Protein AF-A0A968T1P8-F1 (afdb_monomer_lite)

Sequence (300 aa):
MCGRCDQTCPVGIDITGIRQIKRNELKSGLREDFSYIKNQDVHKADVIYFAGCMSHLTPSIKKSVVQAFRKSGVRFWFMDEKESICCGRPMLLAGKKEEARILMAKNKVLIEQSQAKALVTNCPICYKMFRETYKLEIPVYHHSQYFAGLLDNNLLEIEKKNVRAVYHDPCELGRGSNVYKEPRKVLGKALNLVPVSQEKENALCCGGSLGNLGITTEQRNKITRDACEILLKDKPDMLVTSCPLCKKTFQKFSNVPVYDIAEIVNNSLGMIQPGLSVLGNHIKTQKQKQINEKPSVILD

pLDDT: mean 86.74, std 18.08, range [31.47, 98.75]

Secondary structure (DSSP, 8-state):
--SHHHHT-TT---HHHHHHHHHHT----PPP--TT----PPPP-SEEEE--HHHHTSHHHHHHHHHHHHHTT--EEETTSSS----SHHHHHHT-HHHHHHHHHHHHHHHHHTT-SEEEES-HHHHHHHHHTS--SS-EEEHHHHHHHHHHTTSS-BPPP--EEEEE--TTTTTTT---HHHHHHHHHHSEEPP-SS-GGGPPP-S--TT-SSS-HHHHHHHHHHHHHHHTTT--SEEEES-HHHHHHHTTT-SS-EEEHHHHHHHTB-PPP------S----SSTTTSSS--------

Radius of gyration: 19.87 Å; chains: 1; bounding box: 50×50×55 Å

Structure (mmCIF, N/CA/C/O backbone):
data_AF-A0A968T1P8-F1
#
_entry.id   AF-A0A968T1P8-F1
#
loop_
_atom_site.group_PDB
_atom_site.id
_atom_site.type_symbol
_atom_site.label_atom_id
_atom_site.label_alt_id
_atom_site.label_comp_id
_atom_site.label_asym_id
_atom_site.label_entity_id
_atom_site.label_seq_id
_atom_site.pdbx_PDB_ins_code
_atom_site.Cartn_x
_atom_site.Cartn_y
_atom_site.Cartn_z
_atom_site.occupancy
_atom_site.B_iso_or_equiv
_atom_site.auth_seq_id
_atom_site.auth_comp_id
_atom_site.auth_asym_id
_atom_site.auth_atom_id
_atom_site.pdbx_PDB_model_num
ATOM 1 N N . MET A 1 1 ? 7.678 -4.723 -12.302 1.00 74.62 1 MET A N 1
ATOM 2 C CA . MET A 1 1 ? 6.476 -4.631 -13.159 1.00 74.62 1 MET A CA 1
ATOM 3 C C . MET A 1 1 ? 5.384 -5.482 -12.531 1.00 74.62 1 MET A C 1
ATOM 5 O O . MET A 1 1 ? 5.717 -6.321 -11.708 1.00 74.62 1 MET A O 1
ATOM 9 N N . CYS A 1 2 ? 4.112 -5.248 -12.869 1.00 73.75 2 CYS A N 1
ATOM 10 C CA . CYS A 1 2 ? 2.971 -5.874 -12.182 1.00 73.75 2 CYS A CA 1
ATOM 11 C C . CYS A 1 2 ? 2.617 -7.304 -12.643 1.00 73.75 2 CYS A C 1
ATOM 13 O O . CYS A 1 2 ? 1.565 -7.805 -12.255 1.00 73.75 2 CYS A O 1
ATOM 15 N N . GLY A 1 3 ? 3.420 -7.916 -13.520 1.00 78.69 3 GLY A N 1
ATOM 16 C CA . GLY A 1 3 ? 3.249 -9.302 -13.982 1.00 78.69 3 GLY A CA 1
ATOM 17 C C . GLY A 1 3 ? 2.080 -9.562 -14.941 1.00 78.69 3 GLY A C 1
ATOM 18 O O . GLY A 1 3 ? 1.963 -10.657 -15.472 1.00 78.69 3 GLY A O 1
ATOM 19 N N . ARG A 1 4 ? 1.214 -8.571 -15.215 1.00 84.44 4 ARG A N 1
ATOM 20 C CA . ARG A 1 4 ? 0.005 -8.795 -16.034 1.00 84.44 4 ARG A CA 1
ATOM 21 C C . ARG A 1 4 ? 0.312 -9.239 -17.469 1.00 84.44 4 ARG A C 1
ATOM 23 O O . ARG A 1 4 ? -0.451 -10.022 -18.018 1.00 84.44 4 ARG A O 1
ATOM 30 N N . CYS A 1 5 ? 1.406 -8.765 -18.071 1.00 82.12 5 CYS A N 1
ATOM 31 C CA . CYS A 1 5 ? 1.813 -9.210 -19.410 1.00 82.12 5 CYS A CA 1
ATOM 32 C C . CYS A 1 5 ? 2.228 -10.685 -19.425 1.00 82.12 5 CYS A C 1
ATOM 34 O O . CYS A 1 5 ? 1.912 -11.376 -20.380 1.00 82.12 5 CYS A O 1
ATOM 36 N N . ASP A 1 6 ? 2.886 -11.159 -18.368 1.00 84.25 6 ASP A N 1
ATOM 37 C CA . ASP A 1 6 ? 3.358 -12.544 -18.288 1.00 84.25 6 ASP A CA 1
ATOM 38 C C . ASP A 1 6 ? 2.164 -13.480 -18.063 1.00 84.25 6 ASP A C 1
ATOM 40 O O . ASP A 1 6 ? 2.009 -14.473 -18.760 1.00 84.25 6 ASP A O 1
ATOM 44 N N . GLN A 1 7 ? 1.236 -13.089 -17.179 1.00 80.12 7 GLN A N 1
ATOM 45 C CA . GLN A 1 7 ? -0.001 -13.839 -16.919 1.00 80.12 7 GLN A CA 1
ATOM 46 C C . GLN A 1 7 ? -0.938 -13.943 -18.127 1.00 80.12 7 GLN A C 1
ATOM 48 O O . GLN A 1 7 ? -1.725 -14.877 -18.209 1.00 80.12 7 GLN A O 1
ATOM 53 N N . THR A 1 8 ? -0.904 -12.965 -19.034 1.00 83.69 8 THR A N 1
ATOM 54 C CA . THR A 1 8 ? -1.771 -12.941 -20.226 1.00 83.69 8 THR A CA 1
ATOM 55 C C . THR A 1 8 ? -1.071 -13.470 -21.474 1.00 83.69 8 THR A C 1
ATOM 57 O O . THR A 1 8 ? -1.685 -13.514 -22.537 1.00 83.69 8 THR A O 1
ATOM 60 N N . CYS A 1 9 ? 0.204 -13.857 -21.374 1.00 84.19 9 CYS A N 1
ATOM 61 C CA . CYS A 1 9 ? 0.961 -14.338 -22.516 1.00 84.19 9 CYS A CA 1
ATOM 62 C C . CYS A 1 9 ? 0.500 -15.758 -22.892 1.00 84.19 9 CYS A C 1
ATOM 64 O O . CYS A 1 9 ? 0.727 -16.683 -22.112 1.00 84.19 9 CYS A O 1
ATOM 66 N N . PRO A 1 10 ? -0.079 -15.973 -24.088 1.00 87.38 10 PRO A N 1
ATOM 67 C CA . PRO A 1 10 ? -0.606 -17.284 -24.483 1.00 87.38 10 PRO A CA 1
ATOM 68 C C . PRO A 1 10 ? 0.486 -18.349 -24.658 1.00 87.38 10 PRO A C 1
ATOM 70 O O . PRO A 1 10 ? 0.190 -19.536 -24.688 1.00 87.38 10 PRO A O 1
ATOM 73 N N . VAL A 1 11 ? 1.745 -17.923 -24.778 1.00 92.38 11 VAL A N 1
ATOM 74 C CA . VAL A 1 11 ? 2.915 -18.780 -25.010 1.00 92.38 11 VAL A CA 1
ATOM 75 C C . VAL A 1 11 ? 3.892 -18.784 -23.825 1.00 92.38 11 VAL A C 1
ATOM 77 O O . VAL A 1 11 ? 5.010 -19.266 -23.955 1.00 92.38 11 VAL A O 1
ATOM 80 N N . GLY A 1 12 ? 3.500 -18.227 -22.671 1.00 87.75 12 GLY A N 1
ATOM 81 C CA . GLY A 1 12 ? 4.281 -18.319 -21.429 1.00 87.75 12 GLY A CA 1
ATOM 82 C C . GLY A 1 12 ? 5.614 -17.557 -21.414 1.00 87.75 12 GLY A C 1
ATOM 83 O O . GLY A 1 12 ? 6.502 -17.896 -20.636 1.00 87.75 12 GLY A O 1
ATOM 84 N N . ILE A 1 13 ? 5.784 -16.534 -22.257 1.00 89.44 13 ILE A N 1
ATOM 85 C CA . ILE A 1 13 ? 7.021 -15.739 -22.301 1.00 89.44 13 ILE A CA 1
ATOM 86 C C . ILE A 1 13 ? 7.121 -14.831 -21.067 1.00 89.44 13 ILE A C 1
ATOM 88 O O . ILE A 1 13 ? 6.203 -14.062 -20.772 1.00 89.44 13 ILE A O 1
ATOM 92 N N . ASP A 1 14 ? 8.289 -14.834 -20.414 1.00 87.88 14 ASP A N 1
ATOM 93 C CA . ASP A 1 14 ? 8.648 -13.871 -19.363 1.00 87.88 14 ASP A CA 1
ATOM 94 C C . ASP A 1 14 ? 8.993 -12.493 -19.958 1.00 87.88 14 ASP A C 1
ATOM 96 O O . ASP A 1 14 ? 10.147 -12.056 -20.055 1.00 87.88 14 ASP A O 1
ATOM 100 N N . ILE A 1 15 ? 7.953 -11.782 -20.391 1.00 87.44 15 ILE A N 1
ATOM 101 C CA . ILE A 1 15 ? 8.058 -10.446 -20.982 1.00 87.44 15 ILE A CA 1
ATOM 102 C C . ILE A 1 15 ? 8.626 -9.458 -19.954 1.00 87.44 15 ILE A C 1
ATOM 104 O O . ILE A 1 15 ? 9.396 -8.554 -20.302 1.00 87.44 15 ILE A O 1
ATOM 108 N N . THR A 1 16 ? 8.252 -9.602 -18.683 1.00 84.69 16 THR A N 1
ATOM 109 C CA . THR A 1 16 ? 8.771 -8.793 -17.580 1.00 84.69 16 THR A CA 1
ATOM 110 C C . THR A 1 16 ? 10.283 -8.950 -17.431 1.00 84.69 16 THR A C 1
ATOM 112 O O . THR A 1 16 ? 10.968 -7.927 -17.325 1.00 84.69 16 THR A O 1
ATOM 115 N N . GLY A 1 17 ? 10.810 -10.174 -17.430 1.00 86.19 17 GLY A N 1
ATOM 116 C CA . GLY A 1 17 ? 12.242 -10.460 -17.350 1.00 86.19 17 GLY A CA 1
ATOM 117 C C . GLY A 1 17 ? 13.009 -9.871 -18.527 1.00 86.19 17 GLY A C 1
ATOM 118 O O . GLY A 1 17 ? 13.942 -9.091 -18.321 1.00 86.19 17 GLY A O 1
ATOM 119 N N . ILE A 1 18 ? 12.543 -10.117 -19.756 1.00 87.38 18 ILE A N 1
ATOM 120 C CA . ILE A 1 18 ? 13.154 -9.575 -20.984 1.00 87.38 18 ILE A CA 1
ATOM 121 C C . ILE A 1 18 ? 13.228 -8.043 -20.933 1.00 87.38 18 ILE A C 1
ATOM 123 O O . ILE A 1 18 ? 14.278 -7.443 -21.174 1.00 87.38 18 ILE A O 1
ATOM 127 N N . ARG A 1 19 ? 12.132 -7.378 -20.545 1.00 86.12 19 ARG A N 1
ATOM 128 C CA . ARG A 1 19 ? 12.100 -5.914 -20.402 1.00 86.12 19 ARG A CA 1
ATOM 129 C C . ARG A 1 19 ? 13.064 -5.410 -19.328 1.00 86.12 19 ARG A C 1
ATOM 131 O O . ARG A 1 19 ? 13.630 -4.334 -19.497 1.00 86.12 19 ARG A O 1
ATOM 138 N N . GLN A 1 20 ? 13.248 -6.136 -18.224 1.00 82.94 20 GLN A N 1
ATOM 139 C CA . GLN A 1 20 ? 14.228 -5.760 -17.197 1.00 82.94 20 GLN A CA 1
ATOM 140 C C . GLN A 1 20 ? 15.664 -5.933 -17.687 1.00 82.94 20 GLN A C 1
ATOM 142 O O . GLN A 1 20 ? 16.498 -5.079 -17.400 1.00 82.94 20 GLN A O 1
ATOM 147 N N . ILE A 1 21 ? 15.956 -7.001 -18.434 1.00 86.25 21 ILE A N 1
ATOM 148 C CA . ILE A 1 21 ? 17.273 -7.221 -19.045 1.00 86.25 21 ILE A CA 1
ATOM 149 C C . ILE A 1 21 ? 17.600 -6.058 -19.975 1.00 86.25 21 ILE A C 1
ATOM 151 O O . ILE A 1 21 ? 18.623 -5.405 -19.779 1.00 86.25 21 ILE A O 1
ATOM 155 N N . LYS A 1 22 ? 16.672 -5.706 -20.874 1.00 86.75 22 LYS A N 1
ATOM 156 C CA . LYS A 1 22 ? 16.871 -4.600 -21.814 1.00 86.75 22 LYS A CA 1
ATOM 157 C C . LYS A 1 22 ? 17.113 -3.258 -21.122 1.00 86.75 22 LYS A C 1
ATOM 159 O O . LYS A 1 22 ? 17.888 -2.443 -21.605 1.00 86.75 22 LYS A O 1
ATOM 164 N N . ARG A 1 23 ? 16.473 -3.018 -19.973 1.00 86.44 23 ARG A N 1
ATOM 165 C CA . ARG A 1 23 ? 16.685 -1.790 -19.191 1.00 86.44 23 ARG A CA 1
ATOM 166 C C . ARG A 1 23 ? 18.061 -1.722 -18.532 1.00 86.44 23 ARG A C 1
ATOM 168 O O . ARG A 1 23 ? 18.549 -0.619 -18.349 1.00 86.44 23 ARG A O 1
ATOM 175 N N . ASN A 1 24 ? 18.701 -2.850 -18.218 1.00 78.19 24 ASN A N 1
ATOM 176 C CA . ASN A 1 24 ? 20.061 -2.835 -17.657 1.00 78.19 24 ASN A CA 1
ATOM 177 C C . ASN A 1 24 ? 21.102 -2.352 -18.679 1.00 78.19 24 ASN A C 1
ATOM 179 O O . ASN A 1 24 ? 22.172 -1.893 -18.294 1.00 78.19 24 ASN A O 1
ATOM 183 N N . GLU A 1 25 ? 20.798 -2.449 -19.975 1.00 78.88 25 GLU A N 1
ATOM 184 C CA . GLU A 1 25 ? 21.660 -1.931 -21.043 1.00 78.88 25 GLU A CA 1
ATOM 185 C C . GLU A 1 25 ? 21.580 -0.400 -21.160 1.00 78.88 25 GLU A C 1
ATOM 187 O O . GLU A 1 25 ? 22.465 0.228 -21.742 1.00 78.88 25 GLU A O 1
ATOM 192 N N . LEU A 1 26 ? 20.539 0.223 -20.592 1.00 72.94 26 LEU A N 1
ATOM 193 C CA . LEU A 1 26 ? 20.369 1.671 -20.590 1.00 72.94 26 LEU A CA 1
ATOM 194 C C . LEU A 1 26 ? 21.280 2.292 -19.523 1.00 72.94 26 LEU A C 1
ATOM 196 O O . LEU A 1 26 ? 20.884 2.486 -18.375 1.00 72.94 26 LEU A O 1
ATOM 200 N N . LYS A 1 27 ? 22.511 2.640 -19.904 1.00 62.56 27 LYS A N 1
ATOM 201 C CA . LYS A 1 27 ? 23.392 3.454 -19.058 1.00 62.56 27 LYS A CA 1
ATOM 202 C C . LYS A 1 27 ? 22.888 4.896 -19.044 1.00 62.56 27 LYS A C 1
ATOM 204 O O . LYS A 1 27 ? 23.052 5.623 -20.020 1.00 62.56 27 LYS A O 1
ATOM 209 N N . SER A 1 28 ? 22.306 5.345 -17.934 1.00 62.56 28 SER A N 1
ATOM 210 C CA . SER A 1 28 ? 22.165 6.783 -17.705 1.00 62.56 28 SER A CA 1
ATOM 211 C C . SER A 1 28 ? 23.547 7.315 -17.334 1.00 62.56 28 SER A C 1
ATOM 213 O O . SER A 1 28 ? 24.033 6.988 -16.258 1.00 62.56 28 SER A O 1
ATOM 215 N N . GLY A 1 29 ? 24.191 8.123 -18.175 1.00 60.97 29 GLY A N 1
ATOM 216 C CA . GLY A 1 29 ? 25.469 8.786 -17.852 1.00 60.97 29 GLY A CA 1
ATOM 217 C C . GLY A 1 29 ? 25.378 9.829 -16.722 1.00 60.97 29 GLY A C 1
ATOM 218 O O . GLY A 1 29 ? 26.168 10.764 -16.683 1.00 60.97 29 GLY A O 1
ATOM 219 N N . LEU A 1 30 ? 24.383 9.716 -15.841 1.00 65.69 30 LEU A N 1
ATOM 220 C CA . LEU A 1 30 ? 24.159 10.591 -14.702 1.00 65.69 30 LEU A CA 1
ATOM 221 C C . LEU A 1 30 ? 25.016 10.114 -13.532 1.00 65.69 30 LEU A C 1
ATOM 223 O O . LEU A 1 30 ? 25.004 8.935 -13.191 1.00 65.69 30 LEU A O 1
ATOM 227 N N . ARG A 1 31 ? 25.729 11.044 -12.895 1.00 63.31 31 ARG A N 1
ATOM 228 C CA . ARG A 1 31 ? 26.465 10.774 -11.660 1.00 63.31 31 ARG A CA 1
ATOM 229 C C . ARG A 1 31 ? 25.466 10.574 -10.523 1.00 63.31 31 ARG A C 1
ATOM 231 O O . ARG A 1 31 ? 24.672 11.467 -10.237 1.00 63.31 31 ARG A O 1
ATOM 238 N N . GLU A 1 32 ? 25.502 9.411 -9.888 1.00 72.19 32 GLU A N 1
ATOM 239 C CA . GLU A 1 32 ? 24.665 9.134 -8.724 1.00 72.19 32 GLU A CA 1
ATOM 240 C C . GLU A 1 32 ? 25.295 9.694 -7.454 1.00 72.19 32 GLU A C 1
ATOM 242 O O . GLU A 1 32 ? 26.472 9.466 -7.172 1.00 72.19 32 GLU A O 1
ATOM 247 N N . ASP A 1 33 ? 24.487 10.411 -6.678 1.00 76.44 33 ASP A N 1
ATOM 248 C CA . ASP A 1 33 ? 24.872 10.938 -5.379 1.00 76.44 33 ASP A CA 1
ATOM 249 C C . ASP A 1 33 ? 23.947 10.380 -4.290 1.00 76.44 33 ASP A C 1
ATOM 251 O O . ASP A 1 33 ? 22.729 10.560 -4.328 1.00 76.44 33 ASP A O 1
ATOM 255 N N . PHE A 1 34 ? 24.539 9.688 -3.316 1.00 80.69 34 PHE A N 1
ATOM 256 C CA . PHE A 1 34 ? 23.865 9.154 -2.129 1.00 80.69 34 PHE A CA 1
ATOM 257 C C . PHE A 1 34 ? 24.315 9.858 -0.842 1.00 80.69 34 PHE A C 1
ATOM 259 O O . PHE A 1 34 ? 24.052 9.348 0.252 1.00 80.69 34 PHE A O 1
ATOM 266 N N . SER A 1 35 ? 24.991 11.007 -0.960 1.00 79.19 35 SER A N 1
ATOM 267 C CA . SER A 1 35 ? 25.463 11.832 0.159 1.00 79.19 35 SER A CA 1
ATOM 268 C C . SER A 1 35 ? 24.321 12.336 1.043 1.00 79.19 35 SER A C 1
ATOM 270 O O . SER A 1 35 ? 24.497 12.496 2.249 1.00 79.19 35 SER A O 1
ATOM 272 N N . TYR A 1 36 ? 23.123 12.502 0.470 1.00 78.25 36 TYR A N 1
ATOM 273 C CA . TYR A 1 36 ? 21.914 12.880 1.205 1.00 78.25 36 TYR A CA 1
ATOM 274 C C . TYR A 1 36 ? 21.470 11.820 2.220 1.00 78.25 36 TYR A C 1
ATOM 276 O O . TYR A 1 36 ? 20.722 12.133 3.143 1.00 78.25 36 TYR A O 1
ATOM 284 N N . ILE A 1 37 ? 21.909 10.566 2.066 1.00 77.50 37 ILE A N 1
ATOM 285 C CA . ILE A 1 37 ? 21.566 9.495 2.997 1.00 77.50 37 ILE A CA 1
ATOM 286 C C . ILE A 1 37 ? 22.500 9.579 4.197 1.00 77.50 37 ILE A C 1
ATOM 288 O O . ILE A 1 37 ? 23.581 8.978 4.206 1.00 77.50 37 ILE A O 1
ATOM 292 N N . LYS A 1 38 ? 22.054 10.326 5.202 1.00 77.56 38 LYS A N 1
ATOM 293 C CA . LYS A 1 38 ? 22.728 10.465 6.490 1.00 77.56 38 LYS A CA 1
ATOM 294 C C . LYS A 1 38 ? 22.519 9.222 7.353 1.00 77.56 38 LYS A C 1
ATOM 296 O O . LYS A 1 38 ? 21.552 8.479 7.179 1.00 77.56 38 LYS A O 1
ATOM 301 N N . ASN A 1 39 ? 23.426 9.019 8.305 1.00 73.69 39 ASN A N 1
ATOM 302 C CA . ASN A 1 39 ? 23.166 8.101 9.408 1.00 73.69 39 ASN A CA 1
ATOM 303 C C . ASN A 1 39 ? 22.000 8.659 10.227 1.00 73.69 39 ASN A C 1
ATOM 305 O O . ASN A 1 39 ? 21.968 9.856 10.514 1.00 73.69 39 ASN A O 1
ATOM 309 N N . GLN A 1 40 ? 21.051 7.796 10.568 1.00 82.44 40 GLN A N 1
ATOM 310 C CA . GLN A 1 40 ? 19.889 8.157 11.369 1.00 82.44 40 GLN A CA 1
ATOM 311 C C . GLN A 1 40 ? 19.898 7.391 12.687 1.00 82.44 40 GLN A C 1
ATOM 313 O O . GLN A 1 40 ? 20.361 6.249 12.737 1.00 82.44 40 GLN A O 1
ATOM 318 N N . ASP A 1 41 ? 19.351 8.013 13.728 1.00 85.12 41 ASP A N 1
ATOM 319 C CA . ASP A 1 41 ? 19.179 7.364 15.022 1.00 85.12 41 ASP A CA 1
ATOM 320 C C . ASP A 1 41 ? 18.207 6.192 14.897 1.00 85.12 41 ASP A C 1
ATOM 322 O O . ASP A 1 41 ? 17.101 6.310 14.357 1.00 85.12 41 ASP A O 1
ATOM 326 N N . VAL A 1 42 ? 18.635 5.040 15.405 1.00 88.62 42 VAL A N 1
ATOM 327 C CA . VAL A 1 42 ? 17.832 3.823 15.419 1.00 88.62 42 VAL A CA 1
ATOM 328 C C . VAL A 1 42 ? 17.181 3.674 16.783 1.00 88.62 42 VAL A C 1
ATOM 330 O O . VAL A 1 42 ? 17.856 3.622 17.811 1.00 88.62 42 VAL A O 1
ATOM 333 N N . HIS A 1 43 ? 15.857 3.559 16.793 1.00 90.12 43 HIS A N 1
ATOM 334 C CA . HIS A 1 43 ? 15.095 3.336 18.014 1.00 90.12 43 HIS A CA 1
ATOM 335 C C . HIS A 1 43 ? 14.673 1.868 18.116 1.00 90.12 43 HIS A C 1
ATOM 337 O O . HIS A 1 43 ? 14.111 1.303 17.176 1.00 90.12 43 HIS A O 1
ATOM 343 N N . LYS A 1 44 ? 14.914 1.250 19.278 1.00 90.25 44 LYS A N 1
ATOM 344 C CA . LYS A 1 44 ? 14.461 -0.120 19.550 1.00 90.25 44 LYS A CA 1
ATOM 345 C C . LYS A 1 44 ? 12.941 -0.155 19.707 1.00 90.25 44 LYS A C 1
ATOM 347 O O . LYS A 1 44 ? 12.384 0.587 20.515 1.00 90.25 44 LYS A O 1
ATOM 352 N N . ALA A 1 45 ? 12.280 -1.044 18.976 1.00 90.69 45 ALA A N 1
ATOM 353 C CA . ALA A 1 45 ? 10.835 -1.260 19.038 1.00 90.69 45 ALA A CA 1
ATOM 354 C C . ALA A 1 45 ? 10.494 -2.712 18.678 1.00 90.69 45 ALA A C 1
ATOM 356 O O . ALA A 1 45 ? 11.321 -3.412 18.106 1.00 90.69 45 ALA A O 1
ATOM 357 N N . ASP A 1 46 ? 9.276 -3.178 18.975 1.00 94.88 46 ASP A N 1
ATOM 358 C CA . ASP A 1 46 ? 8.851 -4.513 18.523 1.00 94.88 46 ASP A CA 1
ATOM 359 C C . ASP A 1 46 ? 8.533 -4.524 17.022 1.00 94.88 46 ASP A C 1
ATOM 361 O O . ASP A 1 46 ? 8.688 -5.553 16.363 1.00 94.88 46 ASP A O 1
ATOM 365 N N . VAL A 1 47 ? 8.089 -3.385 16.484 1.00 98.25 47 VAL A N 1
ATOM 366 C CA . VAL A 1 47 ? 7.625 -3.248 15.102 1.00 98.25 47 VAL A CA 1
ATOM 367 C C . VAL A 1 47 ? 8.285 -2.050 14.434 1.00 98.25 47 VAL A C 1
ATOM 369 O O . VAL A 1 47 ? 8.297 -0.949 14.978 1.00 98.25 47 VAL A O 1
ATOM 372 N N . ILE A 1 48 ? 8.776 -2.235 13.216 1.00 98.44 48 ILE A N 1
ATOM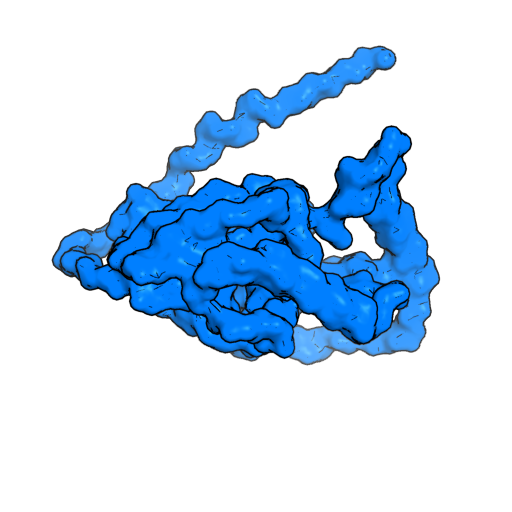 373 C CA . ILE A 1 48 ? 9.131 -1.123 12.335 1.00 98.44 48 ILE A CA 1
ATOM 374 C C . ILE A 1 48 ? 7.888 -0.704 11.566 1.00 98.44 48 ILE A C 1
ATOM 376 O O . ILE A 1 48 ? 7.221 -1.540 10.958 1.00 98.44 48 ILE A O 1
ATOM 380 N N . TYR A 1 49 ? 7.617 0.593 11.528 1.00 98.50 49 TYR A N 1
ATOM 381 C CA . TYR A 1 49 ? 6.740 1.185 10.535 1.00 98.50 49 TYR A CA 1
ATOM 382 C C . TYR A 1 49 ? 7.576 1.893 9.468 1.00 98.50 49 TYR A C 1
ATOM 384 O O . TYR A 1 49 ? 8.345 2.796 9.789 1.00 98.50 49 TYR A O 1
ATOM 392 N N . PHE A 1 50 ? 7.408 1.480 8.211 1.00 98.31 50 PHE A N 1
ATOM 393 C CA . PHE A 1 50 ? 8.022 2.105 7.042 1.00 98.31 50 PHE A CA 1
ATOM 394 C C . PHE A 1 50 ? 6.934 2.630 6.097 1.00 98.31 50 PHE A C 1
ATOM 396 O O . PHE A 1 50 ? 6.226 1.848 5.447 1.00 98.31 50 PHE A O 1
ATOM 403 N N . ALA A 1 51 ? 6.786 3.949 5.998 1.00 97.56 51 ALA A N 1
ATOM 404 C CA . ALA A 1 51 ? 5.730 4.572 5.203 1.00 97.56 51 ALA A CA 1
ATOM 405 C C . ALA A 1 51 ? 6.043 4.545 3.695 1.00 97.56 51 ALA A C 1
ATOM 407 O O . ALA A 1 51 ? 5.163 4.304 2.860 1.00 97.56 51 ALA A O 1
ATOM 408 N N . GLY A 1 52 ? 7.301 4.769 3.330 1.00 95.19 52 GLY A N 1
ATOM 409 C CA . GLY A 1 52 ? 7.796 4.875 1.967 1.00 95.19 52 GLY A CA 1
ATOM 410 C C . GLY A 1 52 ? 7.437 6.193 1.275 1.00 95.19 52 GLY A C 1
ATOM 411 O O . GLY A 1 52 ? 6.482 6.891 1.623 1.00 95.19 52 GLY A O 1
ATOM 412 N N . CYS A 1 53 ? 8.177 6.513 0.210 1.00 93.31 53 CYS A N 1
ATOM 413 C CA . CYS A 1 53 ? 8.121 7.812 -0.473 1.00 93.31 53 CYS A CA 1
ATOM 414 C C . CYS A 1 53 ? 6.705 8.269 -0.868 1.00 93.31 53 CYS A C 1
ATOM 416 O O . CYS A 1 53 ? 6.347 9.431 -0.685 1.00 93.31 53 CYS A O 1
ATOM 418 N N . MET A 1 54 ? 5.865 7.360 -1.370 1.00 93.06 54 MET A N 1
ATOM 419 C CA . MET A 1 54 ? 4.509 7.710 -1.799 1.00 93.06 54 MET A CA 1
ATOM 420 C C . MET A 1 54 ? 3.619 8.140 -0.632 1.00 93.06 54 MET A C 1
ATOM 422 O O . MET A 1 54 ? 2.818 9.054 -0.796 1.00 93.06 54 MET A O 1
ATOM 426 N N . SER A 1 55 ? 3.798 7.543 0.545 1.00 93.50 55 SER A N 1
ATOM 427 C CA . SER A 1 55 ? 3.039 7.877 1.754 1.00 93.50 55 SER A CA 1
ATOM 428 C C . SER A 1 55 ? 3.479 9.200 2.372 1.00 93.50 55 SER A C 1
ATOM 430 O O . SER A 1 55 ? 2.668 9.895 2.982 1.00 93.50 55 SER A O 1
ATOM 432 N N . HIS A 1 56 ? 4.738 9.602 2.171 1.00 93.50 56 HIS A N 1
ATOM 433 C CA . HIS A 1 56 ? 5.185 10.959 2.499 1.00 93.50 56 HIS A CA 1
ATOM 434 C C . HIS A 1 56 ? 4.487 12.017 1.636 1.00 93.50 56 HIS A C 1
ATOM 436 O O . HIS A 1 56 ? 4.180 13.091 2.145 1.00 93.50 56 HIS A O 1
ATOM 442 N N . LEU A 1 57 ? 4.142 11.684 0.386 1.00 90.75 57 LEU A N 1
ATOM 443 C CA . LEU A 1 57 ? 3.337 12.533 -0.504 1.00 90.75 57 LEU A CA 1
ATOM 444 C C . LEU A 1 57 ? 1.821 12.436 -0.251 1.00 90.75 57 LEU A C 1
ATOM 446 O O . LEU A 1 57 ? 1.057 13.192 -0.848 1.00 90.75 57 LEU A O 1
ATOM 450 N N . THR A 1 58 ? 1.376 11.515 0.605 1.00 90.75 58 THR A N 1
ATOM 451 C CA . THR A 1 58 ? -0.027 11.338 1.010 1.00 90.75 58 THR A CA 1
ATOM 452 C C . THR A 1 58 ? -0.109 11.227 2.539 1.00 90.75 58 THR A C 1
ATOM 454 O O . THR A 1 58 ? -0.377 10.145 3.076 1.00 90.75 58 THR A O 1
ATOM 457 N N . PRO A 1 59 ? 0.148 12.328 3.273 1.00 92.50 59 PRO A N 1
ATOM 458 C CA . PRO A 1 59 ? 0.425 12.291 4.709 1.00 92.50 59 PRO A CA 1
ATOM 459 C C . PRO A 1 59 ? -0.734 11.768 5.563 1.00 92.50 59 PRO A C 1
ATOM 461 O O . PRO A 1 59 ? -0.500 11.273 6.664 1.00 92.50 59 PRO A O 1
ATOM 464 N N . SER A 1 60 ? -1.972 11.844 5.070 1.00 95.94 60 SER A N 1
ATOM 465 C CA . SER A 1 60 ? -3.143 11.311 5.767 1.00 95.94 60 SER A CA 1
ATOM 466 C C . SER A 1 60 ? -3.051 9.800 6.002 1.00 95.94 60 SER A C 1
ATOM 468 O O . SER A 1 60 ? -3.463 9.327 7.059 1.00 95.94 60 SER A O 1
ATOM 470 N N . ILE A 1 61 ? -2.423 9.050 5.090 1.00 97.06 61 ILE A N 1
ATOM 471 C CA . ILE A 1 61 ? -2.263 7.597 5.223 1.00 97.06 61 ILE A CA 1
ATOM 472 C C . ILE A 1 61 ? -1.321 7.273 6.383 1.00 97.06 61 ILE A C 1
ATOM 474 O O . ILE A 1 61 ? -1.694 6.538 7.294 1.00 97.06 61 ILE A O 1
ATOM 478 N N . LYS A 1 62 ? -0.123 7.876 6.411 1.00 95.81 62 LYS A N 1
ATOM 479 C CA . LYS A 1 62 ? 0.845 7.607 7.484 1.00 95.81 62 LYS A CA 1
ATOM 480 C C . LYS A 1 62 ? 0.356 8.067 8.855 1.00 95.81 62 LYS A C 1
ATOM 482 O O . LYS A 1 62 ? 0.574 7.359 9.832 1.00 95.81 62 LYS A O 1
ATOM 487 N N . LYS A 1 63 ? -0.365 9.194 8.920 1.00 97.19 63 LYS A N 1
ATOM 488 C CA . LYS A 1 63 ? -1.030 9.648 10.152 1.00 97.19 63 LYS A CA 1
ATOM 489 C C . LYS A 1 63 ? -2.047 8.616 10.645 1.00 97.19 63 LYS A C 1
ATOM 491 O O . LYS A 1 63 ? -2.052 8.302 11.828 1.00 97.19 63 LYS A O 1
ATOM 496 N N . SER A 1 64 ? -2.840 8.054 9.735 1.00 97.94 64 SER A N 1
ATOM 497 C CA . SER A 1 64 ? -3.858 7.051 10.062 1.00 97.94 64 SER A CA 1
ATOM 498 C C . SER A 1 64 ? -3.252 5.736 10.562 1.00 97.94 64 SER A C 1
ATOM 500 O O . SER A 1 64 ? -3.723 5.185 11.551 1.00 97.94 64 SER A O 1
ATOM 502 N N . VAL A 1 65 ? -2.161 5.260 9.946 1.00 98.06 65 VAL A N 1
ATOM 503 C CA . VAL A 1 65 ? -1.443 4.067 10.434 1.00 98.06 65 VAL A CA 1
ATOM 504 C C . VAL A 1 65 ? -0.867 4.302 11.831 1.00 98.06 65 VAL A C 1
ATOM 506 O O . VAL A 1 65 ? -1.056 3.472 12.716 1.00 98.06 65 VAL A O 1
ATOM 509 N N . VAL A 1 66 ? -0.229 5.455 12.058 1.00 97.75 66 VAL A N 1
ATOM 510 C CA . VAL A 1 66 ? 0.311 5.836 13.374 1.00 97.75 66 VAL A CA 1
ATOM 511 C C . VAL A 1 66 ? -0.789 5.911 14.435 1.00 97.75 66 VAL A C 1
ATOM 513 O O . VAL A 1 66 ? -0.595 5.427 15.548 1.00 97.75 66 VAL A O 1
ATOM 516 N N . GLN A 1 67 ? -1.945 6.493 14.110 1.00 97.06 67 GLN A N 1
ATOM 517 C CA . GLN A 1 67 ? -3.080 6.578 15.032 1.00 97.06 67 GLN A CA 1
ATOM 518 C C . GLN A 1 67 ? -3.643 5.193 15.370 1.00 97.06 67 GLN A C 1
ATOM 520 O O . GLN A 1 67 ? -3.832 4.899 16.550 1.00 97.06 67 GLN A O 1
ATOM 525 N N . ALA A 1 68 ? -3.810 4.315 14.377 1.00 96.25 68 ALA A N 1
ATOM 526 C CA . ALA A 1 68 ? -4.221 2.932 14.608 1.00 96.25 68 ALA A CA 1
ATOM 527 C C . ALA A 1 68 ? -3.218 2.182 15.504 1.00 96.25 68 ALA A C 1
ATOM 529 O O . ALA A 1 68 ? -3.618 1.548 16.478 1.00 96.25 68 ALA A O 1
ATOM 530 N N . PHE A 1 69 ? -1.912 2.313 15.244 1.00 96.94 69 PHE A N 1
ATOM 531 C CA . PHE A 1 69 ? -0.871 1.680 16.061 1.00 96.94 69 PHE A CA 1
ATOM 532 C C . PHE A 1 69 ? -0.897 2.168 17.506 1.00 96.94 69 PHE A C 1
ATOM 534 O O . PHE A 1 69 ? -0.925 1.343 18.416 1.00 96.94 69 PHE A O 1
ATOM 541 N N . ARG A 1 70 ? -0.979 3.487 17.723 1.00 95.62 70 ARG A N 1
ATOM 542 C CA . ARG A 1 70 ? -1.089 4.072 19.067 1.00 95.62 70 ARG A CA 1
ATOM 543 C C . ARG A 1 70 ? -2.328 3.572 19.806 1.00 95.62 70 ARG A C 1
ATOM 545 O O . ARG A 1 70 ? -2.208 3.157 20.953 1.00 95.62 70 ARG A O 1
ATOM 552 N N . LYS A 1 71 ? -3.493 3.565 19.151 1.00 94.19 71 LYS A N 1
ATOM 553 C CA . LYS A 1 71 ? -4.751 3.113 19.766 1.00 94.19 71 LYS A CA 1
ATOM 554 C C . LYS A 1 71 ? -4.739 1.617 20.095 1.00 94.19 71 LYS A C 1
ATOM 556 O O . LYS A 1 71 ? -5.317 1.220 21.095 1.00 94.19 71 LYS A O 1
ATOM 561 N N . SER A 1 72 ? -4.029 0.820 19.298 1.00 94.81 72 SER A N 1
ATOM 562 C CA . SER A 1 72 ? -3.837 -0.618 19.537 1.00 94.81 72 SER A CA 1
ATOM 563 C C . SER A 1 72 ? -2.700 -0.979 20.501 1.00 94.81 72 SER A C 1
ATOM 565 O O . SER A 1 72 ? -2.416 -2.159 20.693 1.00 94.81 72 SER A O 1
ATOM 567 N N . GLY A 1 73 ? -2.007 0.009 21.080 1.00 94.94 73 GLY A N 1
ATOM 568 C CA . GLY A 1 73 ? -0.891 -0.230 22.002 1.00 94.94 73 GLY A CA 1
ATOM 569 C C . GLY A 1 73 ? 0.363 -0.830 21.352 1.00 94.94 73 GLY A C 1
ATOM 570 O O . GLY A 1 73 ? 1.248 -1.322 22.052 1.00 94.94 73 GLY A O 1
ATOM 571 N N . VAL A 1 74 ? 0.474 -0.799 20.020 1.00 95.88 74 VAL A N 1
ATOM 572 C CA . VAL A 1 74 ? 1.642 -1.329 19.305 1.00 95.88 74 VAL A CA 1
ATOM 573 C C . VAL A 1 74 ? 2.865 -0.472 19.627 1.00 95.88 74 VAL A C 1
ATOM 575 O O . VAL A 1 74 ? 2.866 0.740 19.409 1.00 95.88 74 VAL A O 1
ATOM 578 N N . ARG A 1 75 ? 3.942 -1.106 20.102 1.00 95.75 75 ARG A N 1
ATOM 579 C CA . ARG A 1 75 ? 5.245 -0.457 20.294 1.00 95.75 75 ARG A CA 1
ATOM 580 C C . ARG A 1 75 ? 6.017 -0.467 18.981 1.00 95.75 75 ARG A C 1
ATOM 582 O O . ARG A 1 75 ? 6.613 -1.484 18.620 1.00 95.75 75 ARG A O 1
ATOM 589 N N . PHE A 1 76 ? 6.000 0.654 18.268 1.00 97.56 76 PHE A N 1
ATOM 590 C CA . PHE A 1 76 ? 6.642 0.771 16.961 1.00 97.56 76 PHE A CA 1
ATOM 591 C C . PHE A 1 76 ? 7.679 1.891 16.898 1.00 97.56 76 PHE A C 1
ATOM 593 O O . PHE A 1 76 ? 7.587 2.885 17.616 1.00 97.56 76 PHE A O 1
ATOM 600 N N . TRP A 1 77 ? 8.625 1.740 15.975 1.00 97.50 77 TRP A N 1
ATOM 601 C CA . TRP A 1 77 ? 9.507 2.805 15.516 1.00 97.50 77 TRP A CA 1
ATOM 602 C C . TRP A 1 77 ? 9.122 3.200 14.090 1.00 97.50 77 TRP A C 1
ATOM 604 O O . TRP A 1 77 ? 9.044 2.350 13.202 1.00 97.50 77 TRP A O 1
ATOM 614 N N . PHE A 1 78 ? 8.866 4.489 13.867 1.00 96.81 78 PHE A N 1
ATOM 615 C CA . PHE A 1 78 ? 8.635 5.032 12.533 1.00 96.81 78 PHE A CA 1
ATOM 616 C C . PHE A 1 78 ? 9.985 5.302 11.856 1.00 96.81 78 PHE A C 1
ATOM 618 O O . PHE A 1 78 ? 10.579 6.367 12.011 1.00 96.81 78 PHE A O 1
ATOM 625 N N . MET A 1 79 ? 10.475 4.297 11.132 1.00 95.44 79 MET A N 1
ATOM 626 C CA . MET A 1 79 ? 11.845 4.246 10.620 1.00 95.44 79 MET A CA 1
ATOM 627 C C . MET A 1 79 ? 12.176 5.374 9.648 1.00 95.44 79 MET A C 1
ATOM 629 O O . MET A 1 79 ? 13.302 5.861 9.660 1.00 95.44 79 MET A O 1
ATOM 633 N N . ASP A 1 80 ? 11.222 5.769 8.809 1.00 94.81 80 ASP A N 1
ATOM 634 C CA . ASP A 1 80 ? 11.401 6.791 7.782 1.00 94.81 80 ASP A CA 1
ATOM 635 C C . ASP A 1 80 ? 10.660 8.101 8.096 1.00 94.81 80 ASP A C 1
ATOM 637 O O . ASP A 1 80 ? 10.313 8.854 7.193 1.00 94.81 80 ASP A O 1
ATOM 641 N N . GLU A 1 81 ? 10.406 8.404 9.377 1.00 93.62 81 GLU A N 1
ATOM 642 C CA . GLU A 1 81 ? 9.645 9.597 9.780 1.00 93.62 81 GLU A CA 1
ATOM 643 C C . GLU A 1 81 ? 10.320 10.914 9.371 1.00 93.62 81 GLU A C 1
ATOM 645 O O . GLU A 1 81 ? 9.661 11.801 8.816 1.00 93.62 81 GLU A O 1
ATOM 650 N N . LYS A 1 82 ? 11.621 11.030 9.667 1.00 87.69 82 LYS A N 1
ATOM 651 C CA . LYS A 1 82 ? 12.439 12.230 9.430 1.00 87.69 82 LYS A CA 1
ATOM 652 C C . LYS A 1 82 ? 13.266 12.102 8.155 1.00 87.69 82 LYS A C 1
ATOM 654 O O . LYS A 1 82 ? 13.191 12.966 7.289 1.00 87.69 82 LYS A O 1
ATOM 659 N N . GLU A 1 83 ? 14.013 11.007 8.047 1.00 86.06 83 GLU A N 1
ATOM 660 C CA . GLU A 1 83 ? 14.893 10.695 6.924 1.00 86.06 83 GLU A CA 1
ATOM 661 C C . GLU A 1 83 ? 14.357 9.454 6.209 1.00 86.06 83 GLU A C 1
ATOM 663 O O . GLU A 1 83 ? 14.039 8.454 6.842 1.00 86.06 83 GLU A O 1
ATOM 668 N N . SER A 1 84 ? 14.218 9.507 4.884 1.00 86.38 84 SER A N 1
ATOM 669 C CA . SER A 1 84 ? 13.582 8.428 4.118 1.00 86.38 84 SER A CA 1
ATOM 670 C C . SER A 1 84 ? 14.517 7.891 3.045 1.00 86.38 84 SER A C 1
ATOM 672 O O . SER A 1 84 ? 14.713 8.514 1.999 1.00 86.38 84 SER A O 1
ATOM 674 N N . ILE A 1 85 ? 14.988 6.660 3.232 1.00 92.56 85 ILE A N 1
ATOM 675 C CA . ILE A 1 85 ? 15.700 5.906 2.200 1.00 92.56 85 ILE A CA 1
ATOM 676 C C . ILE A 1 85 ? 14.681 5.107 1.384 1.00 92.56 85 ILE A C 1
ATOM 678 O O . ILE A 1 85 ? 13.969 4.252 1.906 1.00 92.56 85 ILE A O 1
ATOM 682 N N . CYS A 1 86 ? 14.620 5.341 0.072 1.00 93.81 86 CYS A N 1
ATOM 683 C CA . CYS A 1 86 ? 13.701 4.611 -0.801 1.00 93.81 86 CYS A CA 1
ATOM 684 C C . CYS A 1 86 ? 13.931 3.089 -0.727 1.00 93.81 86 CYS A C 1
ATOM 686 O O . CYS A 1 86 ? 15.067 2.626 -0.703 1.00 93.81 86 CYS A O 1
ATOM 688 N N . CYS A 1 87 ? 12.853 2.303 -0.820 1.00 95.12 87 CYS A N 1
ATOM 689 C CA . CYS A 1 87 ? 12.897 0.833 -0.875 1.00 95.12 87 CYS A CA 1
ATOM 690 C C . CYS A 1 87 ? 13.629 0.236 -2.104 1.00 95.12 87 CYS A C 1
ATOM 692 O O . CYS A 1 87 ? 13.580 -0.969 -2.328 1.00 95.12 87 CYS A O 1
ATOM 694 N N . GLY A 1 88 ? 14.204 1.066 -2.982 1.00 93.94 88 GLY A N 1
ATOM 695 C CA . GLY A 1 88 ? 14.953 0.639 -4.167 1.00 93.94 88 GLY A CA 1
ATOM 696 C C . GLY A 1 88 ? 14.113 0.243 -5.390 1.00 93.94 88 GLY A C 1
ATOM 697 O O . GLY A 1 88 ? 14.670 0.133 -6.482 1.00 93.94 88 GLY A O 1
ATOM 698 N N . ARG A 1 89 ? 12.779 0.085 -5.279 1.00 92.88 89 ARG A N 1
ATOM 699 C CA . ARG A 1 89 ? 11.945 -0.354 -6.423 1.00 92.88 89 ARG A CA 1
ATOM 700 C C . ARG A 1 89 ? 12.120 0.503 -7.683 1.00 92.88 89 ARG A C 1
ATOM 702 O O . ARG A 1 89 ? 12.293 -0.098 -8.742 1.00 92.88 89 ARG A O 1
ATOM 709 N N . PRO A 1 90 ? 12.039 1.849 -7.639 1.00 90.06 90 PRO A N 1
ATOM 710 C CA . PRO A 1 90 ? 12.117 2.650 -8.861 1.00 90.06 90 PRO A CA 1
ATOM 711 C C . PRO A 1 90 ? 13.444 2.451 -9.601 1.00 90.06 90 PRO A C 1
ATOM 713 O O . PRO A 1 90 ? 13.435 2.317 -10.820 1.00 90.06 90 PRO A O 1
ATOM 716 N N . MET A 1 91 ? 14.551 2.333 -8.859 1.00 88.94 91 MET A N 1
ATOM 717 C CA . MET A 1 91 ? 15.879 2.063 -9.416 1.00 88.94 91 MET A CA 1
ATOM 718 C C . MET A 1 91 ? 15.919 0.697 -10.112 1.00 88.94 91 MET A C 1
ATOM 720 O O . MET A 1 91 ? 16.257 0.623 -11.291 1.00 88.94 91 MET A O 1
ATOM 724 N N . LEU A 1 92 ? 15.431 -0.368 -9.461 1.00 89.19 92 LEU A N 1
ATOM 725 C CA . LEU A 1 92 ? 15.334 -1.687 -10.105 1.00 89.19 92 LEU A CA 1
ATOM 726 C C . LEU A 1 92 ? 14.484 -1.662 -11.374 1.00 89.19 92 LEU A C 1
ATOM 728 O O . LEU A 1 92 ? 14.846 -2.263 -12.381 1.00 89.19 92 LEU A O 1
ATOM 732 N N . LEU A 1 93 ? 13.347 -0.960 -11.345 1.00 87.62 93 LEU A N 1
ATOM 733 C CA . LEU A 1 93 ? 12.504 -0.835 -12.529 1.00 87.62 93 LEU A CA 1
ATOM 734 C C . LEU A 1 93 ? 13.189 -0.043 -13.642 1.00 87.62 93 LEU A C 1
ATOM 736 O O . LEU A 1 93 ? 12.867 -0.282 -14.800 1.00 87.62 93 LEU A O 1
ATOM 740 N N . ALA A 1 94 ? 14.103 0.867 -13.322 1.00 85.44 94 ALA A N 1
ATOM 741 C CA . ALA A 1 94 ? 14.877 1.629 -14.294 1.00 85.44 94 ALA A CA 1
ATOM 742 C C . ALA A 1 94 ? 16.120 0.884 -14.822 1.00 85.44 94 ALA A C 1
ATOM 744 O O . ALA A 1 94 ? 16.782 1.414 -15.702 1.00 85.44 94 ALA A O 1
ATOM 745 N N . GLY A 1 95 ? 16.432 -0.323 -14.326 1.00 86.50 95 GLY A N 1
ATOM 746 C CA . GLY A 1 95 ? 17.665 -1.055 -14.672 1.00 86.50 95 GLY A CA 1
ATOM 747 C C . GLY A 1 95 ? 18.879 -0.694 -13.802 1.00 86.50 95 GLY A C 1
ATOM 748 O O . GLY A 1 95 ? 19.955 -1.262 -13.964 1.00 86.50 95 GLY A O 1
ATOM 749 N N . LYS A 1 96 ? 18.691 0.201 -12.829 1.00 86.69 96 LYS A N 1
ATOM 750 C CA . LYS A 1 96 ? 19.695 0.719 -11.891 1.00 86.69 96 LYS A CA 1
ATOM 751 C C . LYS A 1 96 ? 19.878 -0.212 -10.690 1.00 86.69 96 LYS A C 1
ATOM 753 O O . LYS A 1 96 ? 19.398 0.042 -9.580 1.00 86.69 96 LYS A O 1
ATOM 758 N N . LYS A 1 97 ? 20.434 -1.396 -10.955 1.00 88.88 97 LYS A N 1
ATOM 759 C CA . LYS A 1 97 ? 20.509 -2.495 -9.977 1.00 88.88 97 LYS A CA 1
ATOM 760 C C . LYS A 1 97 ? 21.476 -2.218 -8.832 1.00 88.88 97 LYS A C 1
ATOM 762 O O . LYS A 1 97 ? 21.162 -2.567 -7.695 1.00 88.88 97 LYS A O 1
ATOM 767 N N . GLU A 1 98 ? 22.612 -1.597 -9.118 1.00 88.12 98 GLU A N 1
ATOM 768 C CA . GLU A 1 98 ? 23.638 -1.345 -8.106 1.00 88.12 98 GLU A CA 1
ATOM 769 C C . GLU A 1 98 ? 23.194 -0.245 -7.136 1.00 88.12 98 GLU A C 1
ATOM 771 O O . GLU A 1 98 ? 23.280 -0.389 -5.919 1.00 88.12 98 GLU A O 1
ATOM 776 N N . GLU A 1 99 ? 22.564 0.799 -7.661 1.00 88.56 99 GLU A N 1
ATOM 777 C CA . GLU A 1 99 ? 21.942 1.874 -6.896 1.00 88.56 99 GLU A CA 1
ATOM 778 C C . GLU A 1 99 ? 20.840 1.346 -5.982 1.00 88.56 99 GLU A C 1
ATOM 780 O O . GLU A 1 99 ? 20.766 1.694 -4.801 1.00 88.56 99 GLU A O 1
ATOM 785 N N . ALA A 1 100 ? 19.993 0.458 -6.508 1.00 91.94 100 ALA A N 1
ATOM 786 C CA . ALA A 1 100 ? 19.006 -0.224 -5.689 1.00 91.94 100 ALA A CA 1
ATOM 787 C C . ALA A 1 100 ? 19.677 -1.023 -4.562 1.00 91.94 100 ALA A C 1
ATOM 789 O O . ALA A 1 100 ? 19.237 -0.924 -3.418 1.00 91.94 100 ALA A O 1
ATOM 790 N N . ARG A 1 101 ? 20.756 -1.762 -4.856 1.00 92.44 101 ARG A N 1
ATOM 791 C CA . ARG A 1 101 ? 21.500 -2.558 -3.869 1.00 92.44 101 ARG A CA 1
ATOM 792 C C . ARG A 1 101 ? 22.061 -1.690 -2.742 1.00 92.44 101 ARG A C 1
ATOM 794 O O . ARG A 1 101 ? 21.941 -2.074 -1.580 1.00 92.44 101 ARG A O 1
ATOM 801 N N . ILE A 1 102 ? 22.605 -0.513 -3.055 1.00 91.94 102 ILE A N 1
ATOM 802 C CA . ILE A 1 102 ? 23.112 0.446 -2.059 1.00 91.94 102 ILE A CA 1
ATOM 803 C C . ILE A 1 102 ? 21.983 0.912 -1.129 1.00 91.94 102 ILE A C 1
ATOM 805 O O . ILE A 1 102 ? 22.118 0.845 0.095 1.00 91.94 102 ILE A O 1
ATOM 809 N N . LEU A 1 103 ? 20.844 1.337 -1.689 1.00 93.50 103 LEU A N 1
ATOM 810 C CA . LEU A 1 103 ? 19.675 1.770 -0.909 1.00 93.50 103 LEU A CA 1
ATOM 811 C C . LEU A 1 103 ? 19.128 0.649 -0.017 1.00 93.50 103 LEU A C 1
ATOM 813 O O . LEU A 1 103 ? 18.747 0.879 1.134 1.00 93.50 103 LEU A O 1
ATOM 817 N N . MET A 1 104 ? 19.087 -0.571 -0.551 1.00 95.00 104 MET A N 1
ATOM 818 C CA . MET A 1 104 ? 18.634 -1.753 0.172 1.00 95.00 104 MET A CA 1
ATOM 819 C C . MET A 1 104 ? 19.564 -2.092 1.334 1.00 95.00 104 MET A C 1
ATOM 821 O O . MET A 1 104 ? 19.077 -2.324 2.438 1.00 95.00 104 MET A O 1
ATOM 825 N N . ALA A 1 105 ? 20.880 -2.077 1.110 1.00 93.62 105 ALA A N 1
ATOM 826 C CA . ALA A 1 105 ? 21.873 -2.369 2.139 1.00 93.62 105 ALA A CA 1
ATOM 827 C C . ALA A 1 105 ? 21.772 -1.386 3.313 1.00 93.62 105 ALA A C 1
ATOM 829 O O . ALA A 1 105 ? 21.704 -1.815 4.462 1.00 93.62 105 ALA A O 1
ATOM 830 N N . LYS A 1 106 ? 21.661 -0.080 3.035 1.00 92.62 106 LYS A N 1
ATOM 831 C CA . LYS A 1 106 ? 21.497 0.938 4.086 1.00 92.62 106 LYS A CA 1
ATOM 832 C C . LYS A 1 106 ? 20.208 0.739 4.888 1.00 92.62 106 LYS A C 1
ATOM 834 O O . LYS A 1 106 ? 20.238 0.756 6.113 1.00 92.62 106 LYS A O 1
ATOM 839 N N . ASN A 1 107 ? 19.087 0.487 4.211 1.00 95.00 107 ASN A N 1
ATOM 840 C CA . ASN A 1 107 ? 17.829 0.162 4.886 1.00 95.00 107 ASN A CA 1
ATOM 841 C C . ASN A 1 107 ? 17.941 -1.113 5.742 1.00 95.00 107 ASN A C 1
ATOM 843 O O . ASN A 1 107 ? 17.421 -1.144 6.852 1.00 95.00 107 ASN A O 1
ATOM 847 N N . LYS A 1 108 ? 18.615 -2.159 5.245 1.00 95.19 108 LYS A N 1
ATOM 848 C CA . LYS A 1 108 ? 18.778 -3.433 5.959 1.00 95.19 108 LYS A CA 1
ATOM 849 C C . LYS A 1 108 ? 19.555 -3.256 7.266 1.00 95.19 108 LYS A C 1
ATOM 851 O O . LYS A 1 108 ? 19.090 -3.744 8.288 1.00 95.19 108 LYS A O 1
ATOM 856 N N . VAL A 1 109 ? 20.638 -2.475 7.253 1.00 93.38 109 VAL A N 1
ATOM 857 C CA . VAL A 1 109 ? 21.406 -2.140 8.467 1.00 93.38 109 VAL A CA 1
ATOM 858 C C . VAL A 1 109 ? 20.511 -1.500 9.532 1.00 93.38 109 VAL A C 1
ATOM 860 O O . VAL A 1 109 ? 20.518 -1.928 10.682 1.00 93.38 109 VAL A O 1
ATOM 863 N N . LEU A 1 110 ? 19.690 -0.520 9.150 1.00 93.88 110 LEU A N 1
ATOM 864 C CA . LEU A 1 110 ? 18.783 0.171 10.074 1.00 93.88 110 LEU A CA 1
ATOM 865 C C . LEU A 1 110 ? 17.710 -0.769 10.646 1.00 93.88 110 LEU A C 1
ATOM 867 O O . LEU A 1 110 ? 17.396 -0.716 11.835 1.00 93.88 110 LEU A O 1
ATOM 871 N N . ILE A 1 111 ? 17.166 -1.652 9.803 1.00 95.31 111 ILE A N 1
ATOM 872 C CA . ILE A 1 111 ? 16.191 -2.668 10.212 1.00 95.31 111 ILE A CA 1
ATOM 873 C C . ILE A 1 111 ? 16.816 -3.626 11.234 1.00 95.31 111 ILE A C 1
ATOM 875 O O . ILE A 1 111 ? 16.227 -3.859 12.286 1.00 95.31 111 ILE A O 1
ATOM 879 N N . GLU A 1 112 ? 18.017 -4.138 10.967 1.00 93.19 112 GLU A N 1
ATOM 880 C CA . GLU A 1 112 ? 18.723 -5.075 11.850 1.00 93.19 112 GLU A CA 1
ATOM 881 C C . GLU A 1 112 ? 19.107 -4.430 13.188 1.00 93.19 112 GLU A C 1
ATOM 883 O O . GLU A 1 112 ? 18.865 -5.006 14.251 1.00 93.19 112 GLU A O 1
ATOM 888 N N . GLN A 1 113 ? 19.623 -3.198 13.157 1.00 93.19 113 GLN A N 1
ATOM 889 C CA . GLN A 1 113 ? 19.989 -2.438 14.358 1.00 93.19 113 GLN A CA 1
ATOM 890 C C . GLN A 1 113 ? 18.792 -2.148 15.272 1.00 93.19 113 GLN A C 1
ATOM 892 O O . GLN A 1 113 ? 18.961 -2.040 16.487 1.00 93.19 113 GLN A O 1
ATOM 897 N N . SER A 1 114 ? 17.579 -2.050 14.716 1.00 94.19 114 SER A N 1
ATOM 898 C CA . SER A 1 114 ? 16.369 -1.812 15.512 1.00 94.19 114 SER A CA 1
ATOM 899 C C . SER A 1 114 ? 15.987 -2.996 16.404 1.00 94.19 114 SER A C 1
ATOM 901 O O . SER A 1 114 ? 15.244 -2.817 17.369 1.00 94.19 114 SER A O 1
ATOM 903 N N . GLN A 1 115 ? 16.484 -4.200 16.081 1.00 94.44 115 GLN A N 1
ATOM 904 C CA . GLN A 1 115 ? 16.118 -5.469 16.722 1.00 94.44 115 GLN A CA 1
ATOM 905 C C . GLN A 1 115 ? 14.602 -5.746 16.726 1.00 94.44 115 GLN A C 1
ATOM 907 O O . GLN A 1 115 ? 14.105 -6.516 17.553 1.00 94.44 115 GLN A O 1
ATOM 912 N N . ALA A 1 116 ? 13.857 -5.111 15.817 1.00 96.38 116 ALA A N 1
ATOM 913 C CA . ALA A 1 116 ? 12.424 -5.308 15.700 1.00 96.38 116 ALA A CA 1
ATOM 914 C C . ALA A 1 116 ? 12.083 -6.732 15.263 1.00 96.38 116 ALA A C 1
ATOM 916 O O . ALA A 1 116 ? 12.866 -7.418 14.615 1.00 96.38 116 ALA A O 1
ATOM 917 N N . LYS A 1 117 ? 10.872 -7.171 15.603 1.00 97.50 117 LYS A N 1
ATOM 918 C CA . LYS A 1 117 ? 10.365 -8.520 15.317 1.00 97.50 117 LYS A CA 1
ATOM 919 C C . LYS A 1 117 ? 9.529 -8.577 14.045 1.00 97.50 117 LYS A C 1
ATOM 921 O O . LYS A 1 117 ? 9.234 -9.667 13.569 1.00 97.50 117 LYS A O 1
ATOM 926 N N . ALA A 1 118 ? 9.100 -7.430 13.525 1.00 98.31 118 ALA A N 1
ATOM 927 C CA . ALA A 1 118 ? 8.314 -7.331 12.303 1.00 98.31 118 ALA A CA 1
ATOM 928 C C . ALA A 1 118 ? 8.507 -5.968 11.631 1.00 98.31 118 ALA A C 1
ATOM 930 O O . ALA A 1 118 ? 8.734 -4.961 12.304 1.00 98.31 118 ALA A O 1
ATOM 931 N N . LEU A 1 119 ? 8.347 -5.933 10.308 1.00 98.69 119 LEU A N 1
ATOM 932 C CA . LEU A 1 119 ? 8.278 -4.702 9.524 1.00 98.69 119 LEU A CA 1
ATOM 933 C C . LEU A 1 119 ? 6.881 -4.552 8.932 1.00 98.69 119 LEU A C 1
ATOM 935 O O . LEU A 1 119 ? 6.387 -5.455 8.262 1.00 98.69 119 LEU A O 1
ATOM 939 N N . VAL A 1 120 ? 6.257 -3.396 9.132 1.00 98.75 120 VAL A N 1
ATOM 940 C CA . VAL A 1 120 ? 4.970 -3.045 8.530 1.00 98.75 120 VAL A CA 1
ATOM 941 C C . VAL A 1 120 ? 5.152 -1.883 7.569 1.00 98.75 120 VAL A C 1
ATOM 943 O O . VAL A 1 120 ? 5.743 -0.860 7.909 1.00 98.75 120 VAL A O 1
ATOM 946 N N . THR A 1 121 ? 4.593 -2.011 6.369 1.00 98.56 121 THR A N 1
ATOM 947 C CA . THR A 1 121 ? 4.544 -0.921 5.391 1.00 98.56 121 THR A CA 1
ATOM 948 C C . THR A 1 121 ? 3.161 -0.779 4.780 1.00 98.56 121 THR A C 1
ATOM 950 O O . THR A 1 121 ? 2.436 -1.760 4.594 1.00 98.56 121 THR A O 1
ATOM 953 N N . ASN A 1 122 ? 2.774 0.453 4.454 1.00 97.62 122 ASN A N 1
ATOM 954 C CA . ASN A 1 122 ? 1.479 0.730 3.843 1.00 97.62 122 ASN A CA 1
ATOM 955 C C . ASN A 1 122 ? 1.513 0.836 2.310 1.00 97.62 122 ASN A C 1
ATOM 957 O O . ASN A 1 122 ? 0.487 1.059 1.671 1.00 97.62 122 ASN A O 1
ATOM 961 N N . CYS A 1 123 ? 2.696 0.694 1.713 1.00 97.12 123 CYS A N 1
ATOM 962 C CA . CYS A 1 123 ? 2.876 0.748 0.274 1.00 97.12 123 CYS A CA 1
ATOM 963 C C . CYS A 1 123 ? 3.090 -0.669 -0.281 1.00 97.12 123 CYS A C 1
ATOM 965 O O . CYS A 1 123 ? 4.117 -1.279 0.020 1.00 97.12 123 CYS A O 1
ATOM 967 N N . PRO A 1 124 ? 2.205 -1.188 -1.154 1.00 96.75 124 PRO A N 1
ATOM 968 C CA . PRO A 1 124 ? 2.375 -2.499 -1.791 1.00 96.75 124 PRO A CA 1
ATOM 969 C C . PRO A 1 124 ? 3.701 -2.695 -2.523 1.00 96.75 124 PRO A C 1
ATOM 971 O O . PRO A 1 124 ? 4.242 -3.795 -2.572 1.00 96.75 124 PRO A O 1
ATOM 974 N N . ILE A 1 125 ? 4.238 -1.613 -3.086 1.00 95.31 125 ILE A N 1
ATOM 975 C CA . ILE A 1 125 ? 5.522 -1.631 -3.783 1.00 95.31 125 ILE A CA 1
ATOM 976 C C . ILE A 1 125 ? 6.665 -1.885 -2.795 1.00 95.31 125 ILE A C 1
ATOM 978 O O . ILE A 1 125 ? 7.534 -2.714 -3.060 1.00 95.31 125 ILE A O 1
ATOM 982 N N . CYS A 1 126 ? 6.648 -1.190 -1.656 1.00 97.38 126 CYS A N 1
ATOM 983 C CA . CYS A 1 126 ? 7.616 -1.391 -0.585 1.00 97.38 126 CYS A CA 1
ATOM 984 C C . CYS A 1 126 ? 7.451 -2.783 0.029 1.00 97.38 126 CYS A C 1
ATOM 986 O O . CYS A 1 126 ? 8.442 -3.477 0.213 1.00 97.38 126 CYS A O 1
ATOM 988 N N . TYR A 1 127 ? 6.209 -3.219 0.262 1.00 98.00 127 TYR A N 1
ATOM 989 C CA . TYR A 1 127 ? 5.894 -4.547 0.788 1.00 98.00 127 TYR A CA 1
ATOM 990 C C . TYR A 1 127 ? 6.535 -5.655 -0.051 1.00 98.00 127 TYR A C 1
ATOM 992 O O . TYR A 1 127 ? 7.313 -6.449 0.473 1.00 98.00 127 TYR A O 1
ATOM 1000 N N . LYS A 1 128 ? 6.288 -5.651 -1.367 1.00 94.12 128 LYS A N 1
ATOM 1001 C CA . LYS A 1 128 ? 6.872 -6.636 -2.283 1.00 94.12 128 LYS A CA 1
ATOM 1002 C C . LYS A 1 128 ? 8.401 -6.590 -2.270 1.00 94.12 128 LYS A C 1
ATOM 1004 O O . LYS A 1 128 ? 9.039 -7.634 -2.211 1.00 94.12 128 LYS A O 1
ATOM 1009 N N . MET A 1 129 ? 8.987 -5.389 -2.269 1.00 95.81 129 MET A N 1
ATOM 1010 C CA . MET A 1 129 ? 10.442 -5.214 -2.195 1.00 95.81 129 MET A CA 1
ATOM 1011 C C . MET A 1 129 ? 11.047 -5.812 -0.927 1.00 95.81 129 MET A C 1
ATOM 1013 O O . MET A 1 129 ? 11.972 -6.616 -1.020 1.00 95.81 129 MET A O 1
ATOM 1017 N N . PHE A 1 130 ? 10.538 -5.435 0.245 1.00 97.81 130 PHE A N 1
ATOM 1018 C CA . PHE A 1 130 ? 11.060 -5.928 1.517 1.00 97.81 130 PHE A CA 1
ATOM 1019 C C . PHE A 1 130 ? 10.868 -7.437 1.660 1.00 97.81 130 PHE A C 1
ATOM 1021 O O . PHE A 1 130 ? 11.757 -8.124 2.153 1.00 97.81 130 PHE A O 1
ATOM 1028 N N . ARG A 1 131 ? 9.733 -7.962 1.194 1.00 95.31 131 ARG A N 1
ATOM 1029 C CA . ARG A 1 131 ? 9.417 -9.384 1.305 1.00 95.31 131 ARG A CA 1
ATOM 1030 C C . ARG A 1 131 ? 10.254 -10.259 0.372 1.00 95.31 131 ARG A C 1
ATOM 1032 O O . ARG A 1 131 ? 10.698 -11.320 0.786 1.00 95.31 131 ARG A O 1
ATOM 1039 N N . GLU A 1 132 ? 10.451 -9.845 -0.878 1.00 91.12 132 GLU A N 1
ATOM 1040 C CA . GLU A 1 132 ? 11.046 -10.714 -1.907 1.00 91.12 132 GLU A CA 1
ATOM 1041 C C . GLU A 1 132 ? 12.518 -10.410 -2.185 1.00 91.12 132 GLU A C 1
ATOM 1043 O O . GLU A 1 132 ? 13.287 -11.317 -2.493 1.00 91.12 132 GLU A O 1
ATOM 1048 N N . THR A 1 133 ? 12.928 -9.144 -2.081 1.00 93.38 133 THR A N 1
ATOM 1049 C CA . THR A 1 133 ? 14.261 -8.720 -2.530 1.00 93.38 133 THR A CA 1
ATOM 1050 C C . THR A 1 133 ? 15.237 -8.529 -1.370 1.00 93.38 133 THR A C 1
ATOM 1052 O O . THR A 1 133 ? 16.425 -8.804 -1.521 1.00 93.38 133 THR A O 1
ATOM 1055 N N . TYR A 1 134 ? 14.775 -8.054 -0.208 1.00 94.88 134 TYR A N 1
ATOM 1056 C CA . TYR A 1 134 ? 15.671 -7.681 0.897 1.00 94.88 134 TYR A CA 1
ATOM 1057 C C . TYR A 1 134 ? 16.246 -8.870 1.681 1.00 94.88 134 TYR A C 1
ATOM 1059 O O . TYR A 1 134 ? 17.261 -8.691 2.355 1.00 94.88 134 TYR A O 1
ATOM 1067 N N . LYS A 1 135 ? 15.625 -10.060 1.603 1.00 92.25 135 LYS A N 1
ATOM 1068 C CA . LYS A 1 135 ? 15.988 -11.243 2.410 1.00 92.25 135 LYS A CA 1
ATOM 1069 C C . LYS A 1 135 ? 16.143 -10.868 3.894 1.00 92.25 135 LYS A C 1
ATOM 1071 O O . LYS A 1 135 ? 17.250 -10.882 4.438 1.00 92.25 135 LYS A O 1
ATOM 1076 N N . LEU A 1 136 ? 15.050 -10.390 4.488 1.00 94.62 136 LEU A N 1
ATOM 1077 C CA . LEU A 1 136 ? 14.988 -10.038 5.907 1.00 94.62 136 LEU A CA 1
ATOM 1078 C C . LEU A 1 136 ? 14.674 -11.286 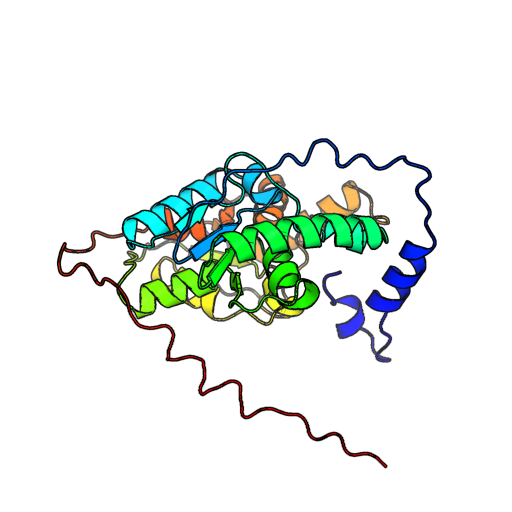6.739 1.00 94.62 136 LEU A C 1
ATOM 1080 O O . LEU A 1 136 ? 13.848 -12.097 6.334 1.00 94.62 136 LEU A O 1
ATOM 1084 N N . GLU A 1 137 ? 15.264 -11.377 7.931 1.00 93.62 137 GLU A N 1
ATOM 1085 C CA . GLU A 1 137 ? 15.002 -12.454 8.905 1.00 93.62 137 GLU A CA 1
ATOM 1086 C C . GLU A 1 137 ? 13.717 -12.227 9.725 1.00 93.62 137 GLU A C 1
ATOM 1088 O O . GLU A 1 137 ? 13.341 -13.039 10.570 1.00 93.62 137 GLU A O 1
ATOM 1093 N N . ILE A 1 138 ? 13.036 -11.104 9.487 1.00 96.50 138 ILE A N 1
ATOM 1094 C CA . ILE A 1 138 ? 11.796 -10.727 10.163 1.00 96.50 138 ILE A CA 1
ATOM 1095 C C . ILE A 1 138 ? 10.629 -10.737 9.175 1.00 96.50 138 ILE A C 1
ATOM 1097 O O . ILE A 1 138 ? 10.803 -10.375 8.006 1.00 96.50 138 ILE A O 1
ATOM 1101 N N . PRO A 1 139 ? 9.417 -11.105 9.619 1.00 97.69 139 PRO A N 1
ATOM 1102 C CA . PRO A 1 139 ? 8.238 -11.029 8.778 1.00 97.69 139 PRO A CA 1
ATOM 1103 C C . PRO A 1 139 ? 7.948 -9.586 8.352 1.00 97.69 139 PRO A C 1
ATOM 1105 O O . PRO A 1 139 ? 8.003 -8.639 9.143 1.00 97.69 139 PRO A O 1
ATOM 1108 N N . VAL A 1 140 ? 7.584 -9.451 7.081 1.00 98.50 140 VAL A N 1
ATOM 1109 C CA . VAL A 1 140 ? 7.131 -8.205 6.466 1.00 98.50 140 VAL A CA 1
ATOM 1110 C C . VAL A 1 140 ? 5.622 -8.295 6.295 1.00 98.50 140 VAL A C 1
ATOM 1112 O O . VAL A 1 140 ? 5.124 -9.250 5.700 1.00 98.50 140 VAL A O 1
ATOM 1115 N N . TYR A 1 141 ? 4.898 -7.282 6.759 1.00 98.62 141 TYR A N 1
ATOM 1116 C CA . TYR A 1 141 ? 3.456 -7.170 6.597 1.00 98.62 141 TYR A CA 1
ATOM 1117 C C . TYR A 1 141 ? 3.094 -5.924 5.810 1.00 98.62 141 TYR A C 1
ATOM 1119 O O . TYR A 1 141 ? 3.618 -4.828 6.029 1.00 98.62 141 TYR A O 1
ATOM 1127 N N . HIS A 1 142 ? 2.119 -6.075 4.924 1.00 98.75 142 HIS A N 1
ATOM 1128 C CA . HIS A 1 142 ? 1.369 -4.922 4.481 1.00 98.75 142 HIS A CA 1
ATOM 1129 C C . HIS A 1 142 ? 0.416 -4.484 5.602 1.00 98.75 142 HIS A C 1
ATOM 1131 O O . HIS A 1 142 ? -0.165 -5.326 6.288 1.00 98.75 142 HIS A O 1
ATOM 1137 N N . HIS A 1 143 ? 0.211 -3.180 5.786 1.00 98.38 143 HIS A N 1
ATOM 1138 C CA . HIS A 1 143 ? -0.621 -2.659 6.879 1.00 98.38 143 HIS A CA 1
ATOM 1139 C C . HIS A 1 143 ? -2.044 -3.246 6.923 1.00 98.38 143 HIS A C 1
ATOM 1141 O O . HIS A 1 143 ? -2.576 -3.446 8.007 1.00 98.38 143 HIS A O 1
ATOM 1147 N N . SER A 1 144 ? -2.636 -3.622 5.782 1.00 98.50 144 SER A N 1
ATOM 1148 C CA . SER A 1 144 ? -3.929 -4.325 5.757 1.00 98.50 144 SER A CA 1
ATOM 1149 C C . SER A 1 144 ? -3.883 -5.697 6.443 1.00 98.50 144 SER A C 1
ATOM 1151 O O . SER A 1 144 ? -4.835 -6.075 7.116 1.00 98.50 144 SER A O 1
ATOM 1153 N N . GLN A 1 145 ? -2.785 -6.444 6.286 1.00 98.75 145 GLN A N 1
ATOM 1154 C CA . GLN A 1 145 ? -2.579 -7.734 6.953 1.00 98.75 145 GLN A CA 1
ATOM 1155 C C . GLN A 1 145 ? -2.357 -7.530 8.446 1.00 98.75 145 GLN A C 1
ATOM 1157 O O . GLN A 1 145 ? -2.924 -8.248 9.265 1.00 98.75 145 GLN A O 1
ATOM 1162 N N . TYR A 1 146 ? -1.580 -6.504 8.793 1.00 98.50 146 TYR A N 1
ATOM 1163 C CA . TYR A 1 146 ? -1.318 -6.169 10.182 1.00 98.50 146 TYR A CA 1
ATOM 1164 C C . TYR A 1 146 ? -2.601 -5.733 10.908 1.00 98.50 146 TYR A C 1
ATOM 1166 O O . TYR A 1 146 ? -2.903 -6.252 11.976 1.00 98.50 146 TYR A O 1
ATOM 1174 N N . PHE A 1 147 ? -3.424 -4.872 10.298 1.00 98.50 147 PHE A N 1
ATOM 1175 C CA . PHE A 1 147 ? -4.733 -4.488 10.837 1.00 98.50 147 PHE A CA 1
ATOM 1176 C C . PHE A 1 147 ? -5.696 -5.665 10.962 1.00 98.50 147 PHE A C 1
ATOM 1178 O O . PHE A 1 147 ? -6.389 -5.762 11.970 1.00 98.50 147 PHE A O 1
ATOM 1185 N N . ALA A 1 148 ? -5.725 -6.579 9.986 1.00 98.25 148 ALA A N 1
ATOM 1186 C CA . ALA A 1 148 ? -6.507 -7.807 10.109 1.00 98.25 148 ALA A CA 1
ATOM 1187 C C . ALA A 1 148 ? -6.080 -8.615 11.347 1.00 98.25 148 ALA A C 1
ATOM 1189 O O . ALA A 1 148 ? -6.940 -9.066 12.097 1.00 98.25 148 ALA A O 1
ATOM 1190 N N . GLY A 1 149 ? -4.770 -8.722 11.597 1.00 97.75 149 GLY A N 1
ATOM 1191 C CA . GLY A 1 149 ? -4.229 -9.337 12.807 1.00 97.75 149 GLY A CA 1
ATOM 1192 C C . GLY A 1 149 ? -4.637 -8.605 14.088 1.00 97.75 149 GLY A C 1
ATOM 1193 O O . GLY A 1 149 ? -5.079 -9.249 15.034 1.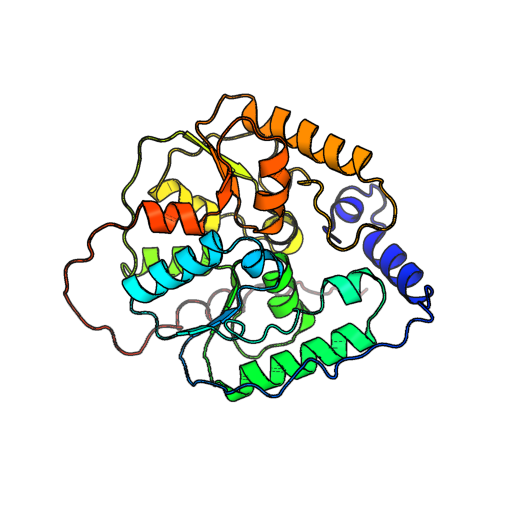00 97.75 149 GLY A O 1
ATOM 1194 N N . LEU A 1 150 ? -4.557 -7.272 14.131 1.00 97.19 150 LEU A N 1
ATOM 1195 C CA . LEU A 1 150 ? -4.987 -6.502 15.308 1.00 97.19 150 LEU A CA 1
ATOM 1196 C C . LEU A 1 150 ? -6.484 -6.687 15.609 1.00 97.19 150 LEU A C 1
ATOM 1198 O O . LEU A 1 150 ? -6.855 -6.849 16.768 1.00 97.19 150 LEU A O 1
ATOM 1202 N N . LEU A 1 151 ? -7.326 -6.725 14.571 1.00 95.56 151 LEU A N 1
ATOM 1203 C CA . LEU A 1 151 ? -8.765 -6.985 14.690 1.00 95.56 151 LEU A CA 1
ATOM 1204 C C . LEU A 1 151 ? -9.077 -8.402 15.179 1.00 95.56 151 LEU A C 1
ATOM 1206 O O . LEU A 1 151 ? -10.091 -8.596 15.839 1.00 95.56 151 LEU A O 1
ATOM 1210 N N . ASP A 1 152 ? -8.251 -9.386 14.822 1.00 96.19 152 ASP A N 1
ATOM 1211 C CA . ASP A 1 152 ? -8.416 -10.777 15.266 1.00 96.19 152 ASP A CA 1
ATOM 1212 C C . ASP A 1 152 ? -8.034 -10.979 16.728 1.00 96.19 152 ASP A C 1
ATOM 1214 O O . ASP A 1 152 ? -8.542 -11.886 17.378 1.00 96.19 152 ASP A O 1
ATOM 1218 N N . ASN A 1 153 ? -7.155 -10.121 17.243 1.00 94.31 153 ASN A N 1
ATOM 1219 C CA . ASN A 1 153 ? -6.695 -10.160 18.627 1.00 94.31 153 ASN A CA 1
ATOM 1220 C C . ASN A 1 153 ? -7.424 -9.145 19.523 1.00 94.31 153 ASN A C 1
ATOM 1222 O O . ASN A 1 153 ? -6.992 -8.924 20.648 1.00 94.31 153 ASN A O 1
ATOM 1226 N N . ASN A 1 154 ? -8.498 -8.508 19.037 1.00 94.38 154 ASN A N 1
ATOM 1227 C CA . ASN A 1 154 ? -9.245 -7.462 19.752 1.00 94.38 154 ASN A CA 1
ATOM 1228 C C . ASN A 1 154 ? -8.375 -6.282 20.234 1.00 94.38 154 ASN A C 1
ATOM 1230 O O . ASN A 1 154 ? -8.734 -5.575 21.168 1.00 94.38 154 ASN A O 1
ATOM 1234 N N . LEU A 1 155 ? -7.233 -6.045 19.580 1.00 93.81 155 LEU A N 1
ATOM 1235 C CA . LEU A 1 155 ? -6.359 -4.893 19.842 1.00 93.81 155 LEU A CA 1
ATOM 1236 C C . LEU A 1 155 ? -6.787 -3.661 19.042 1.00 93.81 155 LEU A C 1
ATOM 1238 O O . LEU A 1 155 ? -6.274 -2.565 19.239 1.00 93.81 155 LEU A O 1
ATOM 1242 N N . LEU A 1 156 ? -7.694 -3.841 18.089 1.00 92.44 156 LEU A N 1
ATOM 1243 C CA . LEU A 1 156 ? -8.270 -2.775 17.297 1.00 92.44 156 LEU A CA 1
ATOM 1244 C C . LEU A 1 156 ? -9.757 -3.058 17.145 1.00 92.44 156 LEU A C 1
ATOM 1246 O O . LEU A 1 156 ? -10.134 -4.158 16.746 1.00 92.44 156 LEU A O 1
ATOM 1250 N N . GLU A 1 157 ? -10.582 -2.059 17.421 1.00 92.38 157 GLU A N 1
ATOM 1251 C CA . GLU A 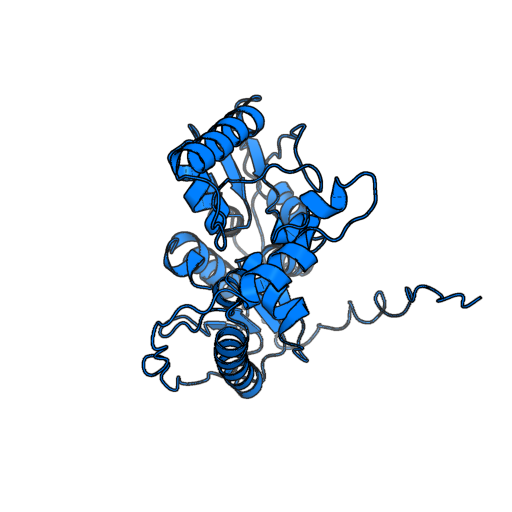1 157 ? -12.025 -2.131 17.233 1.00 92.38 157 GLU A CA 1
ATOM 1252 C C . GLU A 1 157 ? -12.461 -1.113 16.187 1.00 92.38 157 GLU A C 1
ATOM 1254 O O . GLU A 1 157 ? -11.966 0.018 16.142 1.00 92.38 157 GLU A O 1
ATOM 1259 N N . ILE A 1 158 ? -13.357 -1.553 15.309 1.00 92.81 158 ILE A N 1
ATOM 1260 C CA . ILE A 1 158 ? -13.839 -0.769 14.183 1.00 92.81 158 ILE A CA 1
ATOM 1261 C C . ILE A 1 158 ? -15.360 -0.829 14.163 1.00 92.81 158 ILE A C 1
ATOM 1263 O O . ILE A 1 158 ? -15.939 -1.914 14.139 1.00 92.81 158 ILE A O 1
ATOM 1267 N N . GLU A 1 159 ? -15.981 0.341 14.114 1.00 92.25 159 GLU A N 1
ATOM 1268 C CA . GLU A 1 159 ? -17.420 0.502 13.978 1.00 92.25 159 GLU A CA 1
ATOM 1269 C C . GLU A 1 159 ? -17.832 0.442 12.507 1.00 92.25 159 GLU A C 1
ATOM 1271 O O . GLU A 1 159 ? -17.222 1.068 11.632 1.00 92.25 159 GLU A O 1
ATOM 1276 N N . LYS A 1 160 ? -18.900 -0.307 12.228 1.00 93.75 160 LYS A N 1
ATOM 1277 C CA . LYS A 1 160 ? -19.446 -0.399 10.879 1.00 93.75 160 LYS A CA 1
ATOM 1278 C C . LYS A 1 160 ? -20.238 0.859 10.542 1.00 93.75 160 LYS A C 1
ATOM 1280 O O . LYS A 1 160 ? -21.165 1.230 11.255 1.00 93.75 160 LYS A O 1
ATOM 1285 N N . LYS A 1 161 ? -19.933 1.461 9.397 1.00 92.06 161 LYS A N 1
ATOM 1286 C CA . LYS A 1 161 ? -20.690 2.571 8.817 1.00 92.06 161 LYS A CA 1
ATOM 1287 C C . LYS A 1 161 ? -21.558 2.071 7.672 1.00 92.06 161 LYS A C 1
ATOM 1289 O O . LYS A 1 161 ? -21.142 1.221 6.882 1.00 92.06 161 LYS A O 1
ATOM 1294 N N . ASN A 1 162 ? -22.758 2.634 7.547 1.00 93.25 162 ASN A N 1
ATOM 1295 C CA . ASN A 1 162 ? -23.648 2.353 6.424 1.00 93.25 162 ASN A CA 1
ATOM 1296 C C . ASN A 1 162 ? -23.229 3.156 5.181 1.00 93.25 162 ASN A C 1
ATOM 1298 O O . ASN A 1 162 ? -23.915 4.085 4.770 1.00 93.25 162 ASN A O 1
ATOM 1302 N N . VAL A 1 163 ? -22.059 2.828 4.634 1.00 95.06 163 VAL A N 1
ATOM 1303 C CA . VAL A 1 163 ? -21.440 3.514 3.493 1.00 95.06 163 VAL A CA 1
ATOM 1304 C C . VAL A 1 163 ? -21.012 2.473 2.466 1.00 95.06 163 VAL A C 1
ATOM 1306 O O . VAL A 1 163 ? -20.351 1.488 2.809 1.00 95.06 163 VAL A O 1
ATOM 1309 N N . ARG A 1 164 ? -21.403 2.680 1.208 1.00 97.62 164 ARG A N 1
ATOM 1310 C CA . ARG A 1 164 ? -21.091 1.812 0.072 1.00 97.62 164 ARG A CA 1
ATOM 1311 C C . ARG A 1 164 ? -19.720 2.160 -0.483 1.00 97.62 164 ARG A C 1
ATOM 1313 O O . ARG A 1 164 ? -19.482 3.287 -0.906 1.00 97.62 164 ARG A O 1
ATOM 1320 N N . ALA A 1 165 ? -18.832 1.180 -0.551 1.00 97.81 165 ALA A N 1
ATOM 1321 C CA . ALA A 1 165 ? -17.487 1.392 -1.064 1.00 97.81 165 ALA A CA 1
ATOM 1322 C C . ALA A 1 165 ? -17.095 0.324 -2.074 1.00 97.81 165 ALA A C 1
ATOM 1324 O O . ALA A 1 165 ? -17.319 -0.864 -1.852 1.00 97.81 165 ALA A O 1
ATOM 1325 N N . VAL A 1 166 ? -16.442 0.744 -3.152 1.00 98.25 166 VAL A N 1
ATOM 1326 C CA . VAL A 1 166 ? -15.720 -0.176 -4.036 1.00 98.25 166 VAL A CA 1
ATOM 1327 C C . VAL A 1 166 ? -14.277 -0.256 -3.569 1.00 98.25 166 VAL A C 1
ATOM 1329 O O . VAL A 1 166 ? -13.657 0.765 -3.271 1.00 98.25 166 VAL A O 1
ATOM 1332 N N . TYR A 1 167 ? -13.731 -1.470 -3.512 1.00 98.50 167 TYR A N 1
ATOM 1333 C CA . TYR A 1 167 ? -12.319 -1.686 -3.220 1.00 98.50 167 TYR A CA 1
ATOM 1334 C C . TYR A 1 167 ? -11.540 -1.977 -4.504 1.00 98.50 167 TYR A C 1
ATOM 1336 O O . TYR A 1 167 ? -11.844 -2.915 -5.235 1.00 98.50 167 TYR A O 1
ATOM 1344 N N . HIS A 1 168 ? -10.507 -1.180 -4.757 1.00 98.38 168 HIS A N 1
ATOM 1345 C CA . HIS A 1 168 ? -9.522 -1.425 -5.797 1.00 98.38 168 HIS A CA 1
ATOM 1346 C C . HIS A 1 168 ? -8.341 -2.223 -5.240 1.00 98.38 168 HIS A C 1
ATOM 1348 O O . HIS A 1 168 ? -7.601 -1.721 -4.390 1.00 98.38 168 HIS A O 1
ATOM 1354 N N . ASP A 1 169 ? -8.111 -3.422 -5.779 1.00 97.50 169 ASP A N 1
ATOM 1355 C CA . ASP A 1 169 ? -6.944 -4.242 -5.454 1.00 97.50 169 ASP A CA 1
ATOM 1356 C C . ASP A 1 169 ? -5.662 -3.688 -6.101 1.00 97.50 169 ASP A C 1
ATOM 1358 O O . ASP A 1 169 ? -5.513 -3.730 -7.330 1.00 97.50 169 ASP A O 1
ATOM 1362 N N . PRO A 1 170 ? -4.674 -3.222 -5.313 1.00 96.31 170 PRO A N 1
ATOM 1363 C CA . PRO A 1 170 ? -3.416 -2.756 -5.875 1.00 96.31 170 PRO A CA 1
ATOM 1364 C C . PRO A 1 170 ? -2.648 -3.903 -6.528 1.00 96.31 170 PRO A C 1
ATOM 1366 O O . PRO A 1 170 ? -2.435 -4.948 -5.920 1.00 96.31 170 PRO A O 1
ATOM 1369 N N . CYS A 1 171 ? -2.132 -3.682 -7.734 1.00 93.81 171 CYS A N 1
ATOM 1370 C CA . CYS A 1 171 ? -1.518 -4.745 -8.530 1.00 93.81 171 CYS A CA 1
ATOM 1371 C C . CYS A 1 171 ? -0.321 -5.454 -7.864 1.00 93.81 171 CYS A C 1
ATOM 1373 O O . CYS A 1 171 ? -0.195 -6.667 -7.996 1.00 93.81 171 CYS A O 1
ATOM 1375 N N . GLU A 1 172 ? 0.538 -4.733 -7.137 1.00 93.19 172 GLU A N 1
ATOM 1376 C CA . GLU A 1 172 ? 1.693 -5.326 -6.436 1.00 93.19 172 GLU A CA 1
ATOM 1377 C C . GLU A 1 172 ? 1.278 -6.050 -5.137 1.00 93.19 172 GLU A C 1
ATOM 1379 O O . GLU A 1 172 ? 1.999 -6.941 -4.697 1.00 93.19 172 GLU A O 1
ATOM 1384 N N . LEU A 1 173 ? 0.121 -5.708 -4.542 1.00 96.00 173 LEU A N 1
ATOM 1385 C CA . LEU A 1 173 ? -0.417 -6.372 -3.343 1.00 96.00 173 LEU A CA 1
ATOM 1386 C C . LEU A 1 173 ? -1.231 -7.619 -3.711 1.00 96.00 173 LEU A C 1
ATOM 1388 O O . LEU A 1 173 ? -1.032 -8.683 -3.135 1.00 96.00 173 LEU A O 1
ATOM 1392 N N . GLY A 1 174 ? -2.114 -7.476 -4.698 1.00 94.88 174 GLY A N 1
ATOM 1393 C CA . GLY A 1 174 ? -2.902 -8.555 -5.276 1.00 94.88 174 GLY A CA 1
ATOM 1394 C C . GLY A 1 174 ? -2.028 -9.459 -6.136 1.00 94.88 174 GLY A C 1
ATOM 1395 O O . GLY A 1 174 ? -1.336 -10.317 -5.609 1.00 94.88 174 GLY A O 1
ATOM 1396 N N . ARG A 1 175 ? -1.990 -9.245 -7.458 1.00 91.88 175 ARG A N 1
ATOM 1397 C CA . ARG A 1 175 ? -1.275 -10.145 -8.389 1.00 91.88 175 ARG A CA 1
ATOM 1398 C C . ARG A 1 175 ? 0.186 -10.381 -8.015 1.00 91.88 175 ARG A C 1
ATOM 1400 O O . ARG A 1 175 ? 0.691 -11.483 -8.173 1.00 91.88 175 ARG A O 1
ATOM 1407 N N . GLY A 1 176 ? 0.867 -9.338 -7.547 1.00 90.06 176 GLY A N 1
ATOM 1408 C CA . GLY A 1 176 ? 2.276 -9.423 -7.184 1.00 90.06 176 GLY A CA 1
ATOM 1409 C C . GLY A 1 176 ? 2.536 -10.177 -5.884 1.00 90.06 176 GLY A C 1
ATOM 1410 O O . GLY A 1 176 ? 3.637 -10.691 -5.725 1.00 90.06 176 GLY A O 1
ATOM 1411 N N . SER A 1 177 ? 1.568 -10.227 -4.962 1.00 93.31 177 SER A N 1
ATOM 1412 C CA . SER A 1 177 ? 1.826 -10.711 -3.604 1.00 93.31 177 SER A CA 1
ATOM 1413 C C . SER A 1 177 ? 0.788 -11.657 -3.001 1.00 93.31 177 SER A C 1
ATOM 1415 O O . SER A 1 177 ? 1.007 -12.137 -1.888 1.00 93.31 177 SER A O 1
ATOM 1417 N N . ASN A 1 178 ? -0.281 -11.945 -3.738 1.00 94.25 178 ASN A N 1
ATOM 1418 C CA . ASN A 1 178 ? -1.428 -12.776 -3.389 1.00 94.25 178 ASN A CA 1
ATOM 1419 C C . ASN A 1 178 ? -2.172 -12.351 -2.106 1.00 94.25 178 ASN A C 1
ATOM 1421 O O . ASN A 1 178 ? -2.727 -13.180 -1.389 1.00 94.25 178 ASN A O 1
ATOM 1425 N N . VAL A 1 179 ? -2.182 -11.050 -1.797 1.00 97.06 179 VAL A N 1
ATOM 1426 C CA . VAL A 1 179 ? -2.861 -10.497 -0.615 1.00 97.06 179 VAL A CA 1
ATOM 1427 C C . VAL A 1 179 ? -4.193 -9.881 -1.038 1.00 97.06 179 VAL A C 1
ATOM 1429 O O . VAL A 1 179 ? -4.258 -8.731 -1.472 1.00 97.06 179 VAL A O 1
ATOM 1432 N N . TYR A 1 180 ? -5.267 -10.659 -0.892 1.00 97.62 180 TYR A N 1
ATOM 1433 C CA . TYR A 1 180 ? -6.633 -10.267 -1.278 1.00 97.62 180 TYR A CA 1
ATOM 1434 C C . TYR A 1 180 ? -7.637 -10.296 -0.123 1.00 97.62 180 TYR A C 1
ATOM 1436 O O . TYR A 1 180 ? -8.615 -9.539 -0.122 1.00 97.62 180 TYR A O 1
ATOM 1444 N N . LYS A 1 181 ? -7.416 -11.187 0.849 1.00 98.31 181 LYS A N 1
ATOM 1445 C CA . LYS A 1 181 ? -8.375 -11.504 1.913 1.00 98.31 181 LYS A CA 1
ATOM 1446 C C . LYS A 1 181 ? -8.348 -10.461 3.023 1.00 98.31 181 LYS A C 1
ATOM 1448 O O . LYS A 1 181 ? -9.394 -10.000 3.466 1.00 98.31 181 LYS A O 1
ATOM 1453 N N . GLU A 1 182 ? -7.161 -10.083 3.470 1.00 98.44 182 GLU A N 1
ATOM 1454 C CA . GLU A 1 182 ? -6.948 -9.207 4.616 1.00 98.44 182 GLU A CA 1
ATOM 1455 C C . GLU A 1 182 ? -7.481 -7.786 4.385 1.00 98.44 182 GLU A C 1
ATOM 1457 O O . GLU A 1 182 ? -8.205 -7.303 5.257 1.00 98.44 182 GLU A O 1
ATOM 1462 N N . PRO A 1 183 ? -7.247 -7.127 3.226 1.00 98.38 183 PRO A N 1
ATOM 1463 C CA . PRO A 1 183 ? -7.870 -5.833 2.950 1.00 98.38 183 PRO A CA 1
ATOM 1464 C C . PRO A 1 183 ? -9.401 -5.889 2.996 1.00 98.38 183 PRO A C 1
ATOM 1466 O O . PRO A 1 183 ? -10.027 -5.053 3.644 1.00 98.38 183 PRO A O 1
ATOM 1469 N N . ARG A 1 184 ? -10.014 -6.906 2.374 1.00 98.06 184 ARG A N 1
ATOM 1470 C CA . ARG A 1 184 ? -11.476 -7.082 2.369 1.00 98.06 184 ARG A CA 1
ATOM 1471 C C . ARG A 1 184 ? -12.033 -7.381 3.755 1.00 98.06 184 ARG A C 1
ATOM 1473 O O . ARG A 1 184 ? -13.087 -6.864 4.095 1.00 98.06 184 ARG A O 1
ATOM 1480 N N . LYS A 1 185 ? -11.329 -8.175 4.564 1.00 97.88 185 LYS A N 1
ATOM 1481 C CA . LYS A 1 185 ? -11.714 -8.467 5.951 1.00 97.88 185 LYS A CA 1
ATOM 1482 C C . LYS A 1 185 ? -11.772 -7.197 6.796 1.00 97.88 185 LYS A C 1
ATOM 1484 O O . LYS A 1 185 ? -12.748 -6.981 7.506 1.00 97.88 185 LYS A O 1
ATOM 1489 N N . VAL A 1 186 ? -10.737 -6.363 6.707 1.00 98.12 186 VAL A N 1
ATOM 1490 C CA . VAL A 1 186 ? -10.672 -5.081 7.421 1.00 98.12 186 VAL A CA 1
ATOM 1491 C C . VAL A 1 186 ? -11.782 -4.146 6.933 1.00 98.12 186 VAL A C 1
ATOM 1493 O O . VAL A 1 186 ? -12.538 -3.617 7.743 1.00 98.12 186 VAL A O 1
ATOM 1496 N N . LEU A 1 187 ? -11.934 -3.982 5.615 1.00 97.94 187 LEU A N 1
ATOM 1497 C CA . LEU A 1 187 ? -12.938 -3.079 5.047 1.00 97.94 187 LEU A CA 1
ATOM 1498 C C . LEU A 1 187 ? -14.375 -3.551 5.276 1.00 97.94 187 LEU A C 1
ATOM 1500 O O . LEU A 1 187 ? -15.233 -2.724 5.550 1.00 97.94 187 LEU A O 1
ATOM 1504 N N . GLY A 1 188 ? -14.643 -4.855 5.219 1.00 96.94 188 GLY A N 1
ATOM 1505 C CA . GLY A 1 188 ? -15.975 -5.422 5.440 1.00 96.94 188 GLY A CA 1
ATOM 1506 C C . GLY A 1 188 ? -16.487 -5.261 6.875 1.00 96.94 188 GLY A C 1
ATOM 1507 O O . GLY A 1 188 ? -17.699 -5.282 7.088 1.00 96.94 188 GLY A O 1
ATOM 1508 N N . LYS A 1 189 ? -15.590 -5.053 7.854 1.00 96.06 189 LYS A N 1
ATOM 1509 C CA . LYS A 1 189 ? -15.981 -4.631 9.210 1.00 96.06 189 LYS A CA 1
ATOM 1510 C C . LYS A 1 189 ? -16.409 -3.158 9.261 1.00 96.06 189 LYS A C 1
ATOM 1512 O O . LYS A 1 189 ? -17.280 -2.822 10.048 1.00 96.06 189 LYS A O 1
ATOM 1517 N N . ALA A 1 190 ? -15.820 -2.299 8.429 1.00 95.75 190 ALA A N 1
ATOM 1518 C CA . ALA A 1 190 ? -16.042 -0.851 8.458 1.00 95.75 190 ALA A CA 1
ATOM 1519 C C . ALA A 1 190 ? -17.144 -0.368 7.500 1.00 95.75 190 ALA A C 1
ATOM 1521 O O . ALA A 1 190 ? -17.787 0.642 7.766 1.00 95.75 190 ALA A O 1
ATOM 1522 N N . LEU A 1 191 ? -17.331 -1.041 6.363 1.00 97.19 191 LEU A N 1
ATOM 1523 C CA . LEU A 1 191 ? -18.084 -0.541 5.208 1.00 97.19 191 LEU A CA 1
ATOM 1524 C C . LEU A 1 191 ? -18.927 -1.645 4.558 1.00 97.19 191 LEU A C 1
ATOM 1526 O O . LEU A 1 191 ? -18.711 -2.840 4.773 1.00 97.19 191 LEU A O 1
ATOM 1530 N N . ASN A 1 192 ? -19.857 -1.239 3.695 1.00 97.62 192 ASN A N 1
ATOM 1531 C CA . ASN A 1 192 ? -20.580 -2.134 2.798 1.00 97.62 192 ASN A CA 1
ATOM 1532 C C . ASN A 1 192 ? -19.838 -2.205 1.455 1.00 97.62 192 ASN A C 1
ATOM 1534 O O . ASN A 1 192 ? -19.913 -1.282 0.643 1.00 97.62 192 ASN A O 1
ATOM 1538 N N . LEU A 1 193 ? -19.092 -3.289 1.228 1.00 97.62 193 LEU A N 1
ATOM 1539 C CA . LEU A 1 193 ? -18.334 -3.464 -0.011 1.00 97.62 193 LEU A CA 1
ATOM 1540 C C . LEU A 1 193 ? -19.259 -3.788 -1.187 1.00 97.62 193 LEU A C 1
ATOM 1542 O O . LEU A 1 193 ? -20.009 -4.761 -1.145 1.00 97.62 193 LEU A O 1
ATOM 1546 N N . VAL A 1 194 ? -19.162 -2.985 -2.243 1.00 96.56 194 VAL A N 1
ATOM 1547 C CA . VAL A 1 194 ? -19.852 -3.201 -3.515 1.00 96.56 194 VAL A CA 1
ATOM 1548 C C . VAL A 1 194 ? -18.928 -4.019 -4.424 1.00 96.56 194 VAL A C 1
ATOM 1550 O O . VAL A 1 194 ? -17.804 -3.576 -4.687 1.00 96.56 194 VAL A O 1
ATOM 1553 N N . PRO A 1 195 ? -19.343 -5.216 -4.875 1.00 94.50 195 PRO A N 1
ATOM 1554 C CA . PRO A 1 195 ? -18.551 -6.006 -5.808 1.00 94.50 195 PRO A CA 1
ATOM 1555 C C . PRO A 1 195 ? -18.488 -5.315 -7.172 1.00 94.50 195 PRO A C 1
ATOM 1557 O O . PRO A 1 195 ? -19.438 -4.664 -7.593 1.00 94.50 195 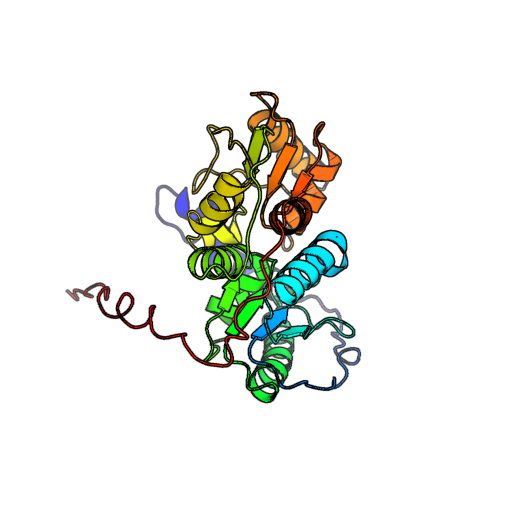PRO A O 1
ATOM 1560 N N . VAL A 1 196 ? -17.377 -5.495 -7.881 1.00 93.88 196 VAL A N 1
ATOM 1561 C CA . VAL A 1 196 ? -17.180 -4.989 -9.246 1.00 93.88 196 VAL A CA 1
ATOM 1562 C C . VAL A 1 196 ? -16.599 -6.088 -10.122 1.00 93.88 196 VAL A C 1
ATOM 1564 O O . VAL A 1 196 ? -15.888 -6.968 -9.641 1.00 93.88 196 VAL A O 1
ATOM 1567 N N . SER A 1 197 ? -16.849 -6.025 -11.429 1.00 91.12 197 SER A N 1
ATOM 1568 C CA . SER A 1 197 ? -16.388 -7.044 -12.384 1.00 91.12 197 SER A CA 1
ATOM 1569 C C . SER A 1 197 ? -14.862 -7.139 -12.512 1.00 91.12 197 SER A C 1
ATOM 1571 O O . SER A 1 197 ? -14.348 -8.117 -13.043 1.00 91.12 197 SER A O 1
ATOM 1573 N N . GLN A 1 198 ? -14.130 -6.114 -12.071 1.00 93.81 198 GLN A N 1
ATOM 1574 C CA . GLN A 1 198 ? -12.675 -6.024 -12.178 1.00 93.81 198 GLN A CA 1
ATOM 1575 C C . GLN A 1 198 ? -12.031 -5.939 -10.791 1.00 93.81 198 GLN A C 1
ATOM 1577 O O . GLN A 1 198 ? -11.423 -4.929 -10.431 1.00 93.81 198 GLN A O 1
ATOM 1582 N N . GLU A 1 199 ? -12.166 -7.009 -10.015 1.00 94.56 199 GLU A N 1
ATOM 1583 C CA . GLU A 1 199 ? -11.536 -7.156 -8.704 1.00 94.56 199 GLU A CA 1
ATOM 1584 C C . GLU A 1 199 ? -10.495 -8.289 -8.671 1.00 94.56 199 GLU A C 1
ATOM 1586 O O . GLU A 1 199 ? -10.357 -9.069 -9.615 1.00 94.56 199 GLU A O 1
ATOM 1591 N N . LYS A 1 200 ? -9.739 -8.368 -7.574 1.00 94.25 200 LYS A N 1
ATOM 1592 C CA . LYS A 1 200 ? -8.725 -9.391 -7.291 1.00 94.25 200 LYS A CA 1
ATOM 1593 C C . LYS A 1 200 ? -7.671 -9.505 -8.405 1.00 94.25 200 LYS A C 1
ATOM 1595 O O . LYS A 1 200 ? -7.026 -8.514 -8.751 1.00 94.25 200 LYS A O 1
ATOM 1600 N N . GLU A 1 201 ? -7.415 -10.692 -8.944 1.00 91.62 201 GLU A N 1
ATOM 1601 C CA . GLU A 1 201 ? -6.470 -10.938 -10.037 1.00 91.62 201 GLU A CA 1
ATOM 1602 C C . GLU A 1 201 ? -6.790 -10.113 -11.293 1.00 91.62 201 GLU A C 1
ATOM 1604 O O . GLU A 1 201 ? -5.872 -9.608 -11.953 1.00 91.62 201 GLU A O 1
ATOM 1609 N N . ASN A 1 202 ? -8.076 -9.850 -11.540 1.00 92.31 202 ASN A N 1
ATOM 1610 C CA . ASN A 1 202 ? -8.553 -9.093 -12.694 1.00 92.31 202 ASN A CA 1
ATOM 1611 C C . ASN A 1 202 ? -8.420 -7.575 -12.523 1.00 92.31 202 ASN A C 1
ATOM 1613 O O . ASN A 1 202 ? -8.488 -6.843 -13.514 1.00 92.31 202 ASN A O 1
ATOM 1617 N N . ALA A 1 203 ? -8.129 -7.092 -11.311 1.00 94.00 203 ALA A N 1
ATOM 1618 C CA . ALA A 1 203 ? -8.110 -5.670 -10.988 1.00 94.00 203 ALA A CA 1
ATOM 1619 C C . ALA A 1 203 ? -7.290 -4.820 -11.968 1.00 94.00 203 ALA A C 1
ATOM 1621 O O . ALA A 1 203 ? -6.154 -5.152 -12.347 1.00 94.00 203 ALA A O 1
ATOM 1622 N N . LEU A 1 204 ? -7.888 -3.707 -12.389 1.00 93.44 204 LEU A N 1
ATOM 1623 C CA . LEU A 1 204 ? -7.339 -2.821 -13.413 1.00 93.44 204 LEU A CA 1
ATOM 1624 C C . LEU A 1 204 ? -6.048 -2.137 -12.945 1.00 93.44 204 LEU A C 1
ATOM 1626 O O . LEU A 1 204 ? -5.733 -2.066 -11.762 1.00 93.44 204 LEU A O 1
ATOM 1630 N N . CYS A 1 205 ? -5.255 -1.633 -13.886 1.00 93.75 205 CYS A N 1
ATOM 1631 C CA . CYS A 1 205 ? -4.129 -0.770 -13.544 1.00 93.75 205 CYS A CA 1
ATOM 1632 C C . CYS A 1 205 ? -4.652 0.628 -13.194 1.00 93.75 205 CYS A C 1
ATOM 1634 O O . CYS A 1 205 ? -5.436 1.184 -13.952 1.00 93.75 205 CYS A O 1
ATOM 1636 N N . CYS A 1 206 ? -4.164 1.239 -12.110 1.00 95.12 206 CYS A N 1
ATOM 1637 C CA . CYS A 1 206 ? -4.517 2.624 -11.785 1.00 95.12 206 CYS A CA 1
ATOM 1638 C C . CYS A 1 206 ? -3.871 3.660 -12.720 1.00 95.12 206 CYS A C 1
ATOM 1640 O O . CYS A 1 206 ? -4.238 4.820 -12.662 1.00 95.12 206 CYS A O 1
ATOM 1642 N N . GLY A 1 207 ? -2.877 3.279 -13.536 1.00 92.94 207 GLY A N 1
ATOM 1643 C CA . GLY A 1 207 ? -2.159 4.180 -14.450 1.00 92.94 207 GLY A CA 1
ATOM 1644 C C . GLY A 1 207 ? -0.926 4.885 -13.858 1.00 92.94 207 GLY A C 1
ATOM 1645 O O . GLY A 1 207 ? -0.135 5.457 -14.604 1.00 92.94 207 GLY A O 1
ATOM 1646 N N . GLY A 1 208 ? -0.685 4.799 -12.544 1.00 90.06 208 GLY A N 1
ATOM 1647 C CA . GLY A 1 208 ? 0.336 5.595 -11.835 1.00 90.06 208 GLY A CA 1
ATOM 1648 C C . GLY A 1 208 ? 1.800 5.120 -11.911 1.00 90.06 208 GLY A C 1
ATOM 1649 O O . GLY A 1 208 ? 2.643 5.707 -11.247 1.00 90.06 208 GLY A O 1
ATOM 1650 N N . SER A 1 209 ? 2.109 4.056 -12.661 1.00 81.06 209 SER A N 1
ATOM 1651 C CA . SER A 1 209 ? 3.402 3.331 -12.705 1.00 81.06 209 SER A CA 1
ATOM 1652 C C . SER A 1 209 ? 4.677 4.130 -12.339 1.00 81.06 209 SER A C 1
ATOM 1654 O O . SER A 1 209 ? 5.023 5.097 -13.017 1.00 81.06 209 SER A O 1
ATOM 1656 N N . LEU A 1 210 ? 5.446 3.640 -11.348 1.00 76.88 210 LEU A N 1
ATOM 1657 C CA . LEU A 1 210 ? 6.746 4.205 -10.917 1.00 76.88 210 LEU A CA 1
ATOM 1658 C C . LEU A 1 210 ? 7.929 3.888 -11.850 1.00 76.88 210 LEU A C 1
ATOM 1660 O O . LEU A 1 210 ? 9.039 4.347 -11.610 1.00 76.88 210 LEU A O 1
ATOM 1664 N N . GLY A 1 211 ? 7.723 3.056 -12.869 1.00 75.38 211 GLY A N 1
ATOM 1665 C CA . GLY A 1 211 ? 8.779 2.595 -13.780 1.00 75.38 211 GLY A CA 1
ATOM 1666 C C . GLY A 1 211 ? 8.323 2.594 -15.232 1.00 75.38 211 GLY A C 1
ATOM 1667 O O . GLY A 1 211 ? 8.712 1.718 -16.012 1.00 75.38 211 GLY A O 1
ATOM 1668 N N . ASN A 1 212 ? 7.408 3.506 -15.562 1.00 80.25 212 ASN A N 1
ATOM 1669 C CA . ASN A 1 212 ? 6.954 3.721 -16.922 1.00 80.25 212 ASN A CA 1
ATOM 1670 C C . ASN A 1 212 ? 8.005 4.503 -17.716 1.00 80.25 212 ASN A C 1
ATOM 1672 O O . ASN A 1 212 ? 8.346 5.617 -17.336 1.00 80.25 212 ASN A O 1
ATOM 1676 N N . LEU A 1 213 ? 8.440 3.926 -18.834 1.00 76.19 213 LEU A N 1
ATOM 1677 C CA . LEU A 1 213 ? 9.370 4.543 -19.783 1.00 76.19 213 LEU A CA 1
ATOM 1678 C C . LEU A 1 213 ? 8.756 4.705 -21.184 1.00 76.19 213 LEU A C 1
ATOM 1680 O O . LEU A 1 213 ? 9.433 5.198 -22.073 1.00 76.19 213 LEU A O 1
ATOM 1684 N N . GLY A 1 214 ? 7.520 4.237 -21.403 1.00 80.25 214 GLY A N 1
ATOM 1685 C CA . GLY A 1 214 ? 6.994 4.020 -22.757 1.00 80.25 214 GLY A CA 1
ATOM 1686 C C . GLY A 1 214 ? 5.590 4.551 -23.034 1.00 80.25 214 GLY A C 1
ATOM 1687 O O . GLY A 1 214 ? 5.238 4.665 -24.199 1.00 80.25 214 GLY A O 1
ATOM 1688 N N . ILE A 1 215 ? 4.790 4.880 -22.012 1.00 87.50 215 ILE A N 1
ATOM 1689 C CA . ILE A 1 215 ? 3.468 5.500 -22.216 1.00 87.50 215 ILE A CA 1
ATOM 1690 C C . ILE A 1 215 ? 3.451 6.962 -21.769 1.00 87.50 215 ILE A C 1
ATOM 1692 O O . ILE A 1 215 ? 4.068 7.328 -20.767 1.00 87.50 215 ILE A O 1
ATOM 1696 N N . THR A 1 216 ? 2.740 7.813 -22.501 1.00 91.88 216 THR A N 1
ATOM 1697 C CA . THR A 1 216 ? 2.655 9.251 -22.220 1.00 91.88 216 THR A CA 1
ATOM 1698 C C . THR A 1 216 ? 1.791 9.536 -20.988 1.00 91.88 216 THR A C 1
ATOM 1700 O O . THR A 1 216 ? 1.056 8.682 -20.481 1.00 91.88 216 THR A O 1
ATOM 1703 N N . THR A 1 217 ? 1.849 10.770 -20.480 1.00 91.75 217 THR A N 1
ATOM 1704 C CA . THR A 1 217 ? 0.945 11.209 -19.404 1.00 91.75 217 THR A CA 1
ATOM 1705 C C . THR A 1 217 ? -0.521 11.113 -19.814 1.00 91.75 217 THR A C 1
ATOM 1707 O O . THR A 1 217 ? -1.342 10.686 -19.006 1.00 91.75 217 THR A O 1
ATOM 1710 N N . GLU A 1 218 ? -0.842 11.443 -21.062 1.00 94.31 218 GLU A N 1
ATOM 1711 C CA . GLU A 1 218 ? -2.200 11.348 -21.591 1.00 94.31 218 GLU A CA 1
ATOM 1712 C C . GLU A 1 218 ? -2.710 9.904 -21.593 1.00 94.31 218 GLU A C 1
ATOM 1714 O O . GLU A 1 218 ? -3.789 9.634 -21.067 1.00 94.31 218 GLU A O 1
ATOM 1719 N N . GLN A 1 219 ? -1.896 8.958 -22.070 1.00 94.69 219 GLN A N 1
ATOM 1720 C CA . GLN A 1 219 ? -2.235 7.533 -22.050 1.00 94.69 219 GLN A CA 1
ATOM 1721 C C . GLN A 1 219 ? -2.442 7.015 -20.620 1.00 94.69 219 GLN A C 1
ATOM 1723 O O . GLN A 1 219 ? -3.400 6.291 -20.354 1.00 94.69 219 GLN A O 1
ATOM 1728 N N . ARG A 1 220 ? -1.599 7.425 -19.660 1.00 94.25 220 ARG A N 1
ATOM 1729 C CA . ARG A 1 220 ? -1.795 7.083 -18.236 1.00 94.25 220 ARG A CA 1
ATOM 1730 C C . ARG A 1 220 ? -3.099 7.643 -17.675 1.00 94.25 220 ARG A C 1
ATOM 1732 O O . ARG A 1 220 ? -3.802 6.947 -16.942 1.00 94.25 220 ARG A O 1
ATOM 1739 N N . ASN A 1 221 ? -3.419 8.888 -18.012 1.00 95.81 221 ASN A N 1
ATOM 1740 C CA . ASN A 1 221 ? -4.663 9.519 -17.590 1.00 95.81 221 ASN A CA 1
ATOM 1741 C C . ASN A 1 221 ? -5.873 8.808 -18.206 1.00 95.81 221 ASN A C 1
ATOM 1743 O O . ASN A 1 221 ? -6.856 8.599 -17.503 1.00 95.81 221 ASN A O 1
ATOM 1747 N N . LYS A 1 222 ? -5.780 8.367 -19.468 1.00 96.75 222 LYS A N 1
ATOM 1748 C CA . LYS A 1 222 ? -6.814 7.542 -20.100 1.00 96.75 222 LYS 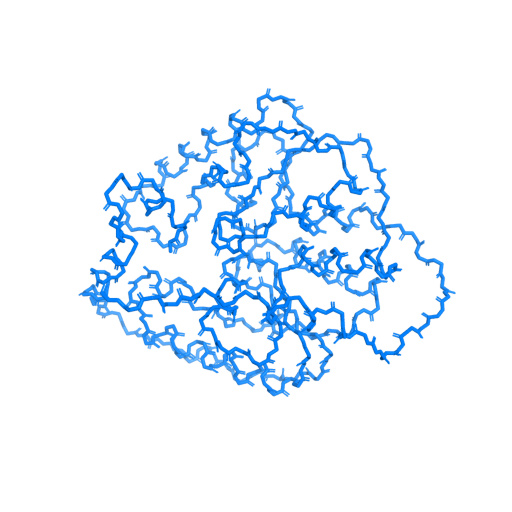A CA 1
ATOM 1749 C C . LYS A 1 222 ? -7.033 6.238 -19.328 1.00 96.75 222 LYS A C 1
ATOM 1751 O O . LYS A 1 222 ? -8.153 5.987 -18.913 1.00 96.75 222 LYS A O 1
ATOM 1756 N N . ILE A 1 223 ? -5.968 5.488 -19.027 1.00 95.94 223 ILE A N 1
ATOM 1757 C CA . ILE A 1 223 ? -6.053 4.255 -18.215 1.00 95.94 223 ILE A CA 1
ATOM 1758 C C . ILE A 1 223 ? -6.742 4.523 -16.870 1.00 95.94 223 ILE A C 1
ATOM 1760 O O . ILE A 1 223 ? -7.572 3.736 -16.427 1.00 95.94 223 ILE A O 1
ATOM 1764 N N . THR A 1 224 ? -6.400 5.640 -16.222 1.00 97.69 224 THR A N 1
ATOM 1765 C CA . THR A 1 224 ? -6.991 6.009 -14.929 1.00 97.69 224 THR A CA 1
ATOM 1766 C C . THR A 1 224 ? -8.486 6.303 -15.060 1.00 97.69 224 THR A C 1
ATOM 1768 O O . THR A 1 224 ? -9.264 5.828 -14.239 1.00 97.69 224 THR A O 1
ATOM 1771 N N . ARG A 1 225 ? -8.891 7.065 -16.088 1.00 98.12 225 ARG A N 1
ATOM 1772 C CA . ARG A 1 225 ? -10.297 7.398 -16.364 1.00 98.12 225 ARG A CA 1
ATOM 1773 C C . ARG A 1 225 ? -11.121 6.157 -16.679 1.00 98.12 225 ARG A C 1
ATOM 1775 O O . ARG A 1 225 ? -12.136 5.954 -16.024 1.00 98.12 225 ARG A O 1
ATOM 1782 N N . ASP A 1 226 ? -10.638 5.313 -17.589 1.00 97.69 226 ASP A N 1
ATOM 1783 C CA . ASP A 1 226 ? -11.302 4.058 -17.959 1.00 97.69 226 ASP A CA 1
ATOM 1784 C C . ASP A 1 226 ? -11.487 3.160 -16.714 1.00 97.69 226 ASP A C 1
ATOM 1786 O O . ASP A 1 226 ? -12.538 2.556 -16.502 1.00 97.69 226 ASP A O 1
ATOM 1790 N N . ALA A 1 227 ? -10.477 3.102 -15.835 1.00 97.75 227 ALA A N 1
ATOM 1791 C CA . ALA A 1 227 ? -10.573 2.354 -14.587 1.00 97.75 227 ALA A CA 1
ATOM 1792 C C . ALA A 1 227 ? -11.584 2.963 -13.601 1.00 97.75 227 ALA A C 1
ATOM 1794 O O . ALA A 1 227 ? -12.337 2.211 -12.986 1.00 97.75 227 ALA A O 1
ATOM 1795 N N . CYS A 1 228 ? -11.634 4.291 -13.453 1.00 98.12 228 CYS A N 1
ATOM 1796 C CA . CYS A 1 228 ? -12.657 4.956 -12.641 1.00 98.12 228 CYS A CA 1
ATOM 1797 C C . CYS A 1 228 ? -14.067 4.684 -13.175 1.00 98.12 228 CYS A C 1
ATOM 1799 O O . CYS A 1 228 ? -14.945 4.359 -12.387 1.00 98.12 228 CYS A O 1
ATOM 1801 N N . GLU A 1 229 ? -14.289 4.774 -14.486 1.00 97.50 229 GLU A N 1
ATOM 1802 C CA . GLU A 1 229 ? -15.599 4.521 -15.097 1.00 97.50 229 GLU A CA 1
ATOM 1803 C C . GLU A 1 229 ? -16.130 3.128 -14.734 1.00 97.50 229 GLU A C 1
ATOM 1805 O O . GLU A 1 229 ? -17.267 2.982 -14.289 1.00 97.50 229 GLU A O 1
ATOM 1810 N N . ILE A 1 230 ? -15.270 2.109 -14.826 1.00 97.50 230 ILE A N 1
ATOM 1811 C CA . ILE A 1 230 ? -15.627 0.732 -14.472 1.00 97.50 230 ILE A CA 1
ATOM 1812 C C . ILE A 1 230 ? -15.850 0.580 -12.962 1.00 97.50 230 ILE A C 1
ATOM 1814 O O . ILE A 1 230 ? -16.839 -0.021 -12.546 1.00 97.50 230 ILE A O 1
ATOM 1818 N N . LEU A 1 231 ? -14.944 1.110 -12.132 1.00 97.88 231 LEU A N 1
ATOM 1819 C CA . LEU A 1 231 ? -15.017 0.971 -10.672 1.00 97.88 231 LEU A CA 1
ATOM 1820 C C . LEU A 1 231 ? -16.196 1.740 -10.061 1.00 97.88 231 LEU A C 1
ATOM 1822 O O . LEU A 1 231 ? -16.667 1.371 -8.991 1.00 97.88 231 LEU A O 1
ATOM 1826 N N . LEU A 1 232 ? -16.661 2.807 -10.710 1.00 97.00 232 LEU A N 1
ATOM 1827 C CA . LEU A 1 232 ? -17.682 3.714 -10.181 1.00 97.00 232 LEU A CA 1
ATOM 1828 C C . LEU A 1 232 ? -19.051 3.536 -10.854 1.00 97.00 232 LEU A C 1
ATOM 1830 O O . LEU A 1 232 ? -19.989 4.262 -10.523 1.00 97.00 232 LEU A O 1
ATOM 1834 N N . LYS A 1 233 ? -19.186 2.549 -11.750 1.00 96.75 233 LYS A N 1
ATOM 1835 C CA . LYS A 1 233 ? -20.414 2.247 -12.501 1.00 96.75 233 LYS A CA 1
ATOM 1836 C C . LYS A 1 233 ? -21.649 2.122 -11.602 1.00 96.75 233 LYS A C 1
ATOM 1838 O O . LYS A 1 233 ? -22.684 2.715 -11.897 1.00 96.75 233 LYS A O 1
ATOM 1843 N N . ASP A 1 234 ? -21.516 1.423 -10.475 1.00 95.44 234 ASP A N 1
ATOM 1844 C CA . ASP A 1 234 ? -22.615 1.162 -9.531 1.00 95.44 234 ASP A CA 1
ATOM 1845 C C . ASP A 1 234 ? -22.760 2.245 -8.446 1.00 95.44 234 ASP A C 1
ATOM 1847 O O . ASP A 1 234 ? -23.337 2.000 -7.378 1.00 95.44 234 ASP A O 1
ATOM 1851 N N . LYS A 1 235 ? -22.226 3.445 -8.725 1.00 96.12 235 LYS A N 1
ATOM 1852 C CA . LYS A 1 235 ? -22.340 4.667 -7.915 1.00 96.12 235 LYS A CA 1
ATOM 1853 C C . LYS A 1 235 ? -22.052 4.422 -6.421 1.00 96.12 235 LYS A C 1
ATOM 1855 O O . LYS A 1 235 ? -22.940 4.624 -5.591 1.00 96.12 235 LYS A O 1
ATOM 1860 N N . PRO A 1 236 ? -20.853 3.925 -6.052 1.00 96.75 236 PRO A N 1
ATOM 1861 C CA . PRO A 1 236 ? -20.473 3.824 -4.646 1.00 96.75 236 PRO A CA 1
ATOM 1862 C C . PRO A 1 236 ? -20.309 5.218 -4.029 1.00 96.75 236 PRO A C 1
ATOM 1864 O O . PRO A 1 236 ? -20.050 6.182 -4.742 1.00 96.75 236 PRO A O 1
ATOM 1867 N N . ASP A 1 237 ? -20.378 5.320 -2.704 1.00 97.56 237 ASP A N 1
ATOM 1868 C CA . ASP A 1 237 ? -20.134 6.584 -1.998 1.00 97.56 237 ASP A CA 1
ATOM 1869 C C . ASP A 1 237 ? -18.644 6.957 -2.009 1.00 97.56 237 ASP A C 1
ATOM 1871 O O . ASP A 1 237 ? -18.275 8.123 -1.878 1.00 97.56 237 ASP A O 1
ATOM 1875 N N . MET A 1 238 ? -17.764 5.959 -2.142 1.00 97.75 238 MET A N 1
ATOM 1876 C CA . MET A 1 238 ? -16.316 6.148 -2.187 1.00 97.75 238 MET A CA 1
ATOM 1877 C C . MET A 1 238 ? -15.581 5.009 -2.895 1.00 97.75 238 MET A C 1
ATOM 1879 O O . MET A 1 238 ? -16.046 3.867 -2.962 1.00 97.75 238 MET A O 1
ATOM 1883 N N . LEU A 1 239 ? -14.370 5.326 -3.350 1.00 98.50 239 LEU A N 1
ATOM 1884 C CA . LEU A 1 239 ? -13.385 4.363 -3.824 1.00 98.50 239 LEU A CA 1
ATOM 1885 C C . LEU A 1 239 ? -12.319 4.156 -2.749 1.00 98.50 239 LEU A C 1
ATOM 1887 O O . LEU A 1 239 ? -11.698 5.108 -2.279 1.00 98.50 239 LEU A O 1
ATOM 1891 N N . VAL A 1 240 ? -12.057 2.908 -2.387 1.00 98.50 240 VAL A N 1
ATOM 1892 C CA . VAL A 1 240 ? -11.035 2.557 -1.403 1.00 98.50 240 VAL A CA 1
ATOM 1893 C C . VAL A 1 240 ? -9.930 1.754 -2.069 1.00 98.50 240 VAL A C 1
ATOM 1895 O O . VAL A 1 240 ? -10.175 0.875 -2.885 1.00 98.50 240 VAL A O 1
ATOM 1898 N N . THR A 1 241 ? -8.686 2.036 -1.712 1.00 98.50 241 THR A N 1
ATOM 1899 C CA . THR A 1 241 ? -7.507 1.265 -2.118 1.00 98.50 241 THR A CA 1
ATOM 1900 C C . THR A 1 241 ? -6.647 1.002 -0.890 1.00 98.50 241 THR A C 1
ATOM 1902 O O . THR A 1 241 ? -6.899 1.514 0.194 1.00 98.50 241 THR A O 1
ATOM 1905 N N . SER A 1 242 ? -5.604 0.202 -1.036 1.00 97.94 242 SER A N 1
ATOM 1906 C CA . SER A 1 242 ? -4.600 0.007 0.009 1.00 97.94 242 SER A CA 1
ATOM 1907 C C . SER A 1 242 ? -3.205 0.283 -0.553 1.00 97.94 242 SER A C 1
ATOM 1909 O O . SER A 1 242 ? -2.305 -0.553 -0.496 1.00 97.94 242 SER A O 1
ATOM 1911 N N . CYS A 1 243 ? -3.091 1.404 -1.266 1.00 97.88 243 CYS A N 1
ATOM 1912 C CA . CYS A 1 243 ? -1.896 1.795 -1.999 1.00 97.88 243 CYS A CA 1
ATOM 1913 C C . CYS A 1 243 ? -1.857 3.317 -2.170 1.00 97.88 243 CYS A C 1
ATOM 1915 O O . CYS A 1 243 ? -2.704 3.862 -2.891 1.00 97.88 243 CYS A O 1
ATOM 1917 N N . PRO A 1 244 ? -0.835 4.001 -1.624 1.00 97.31 244 PRO A N 1
ATOM 1918 C CA . PRO A 1 244 ? -0.722 5.457 -1.702 1.00 97.31 244 PRO A CA 1
ATOM 1919 C C . PRO A 1 244 ? -0.645 5.966 -3.150 1.00 97.31 244 PRO A C 1
ATOM 1921 O O . PRO A 1 244 ? -1.212 7.006 -3.486 1.00 97.31 244 PRO A O 1
ATOM 1924 N N . LEU A 1 245 ? 0.007 5.210 -4.043 1.00 96.75 245 LEU A N 1
ATOM 1925 C CA . LEU A 1 245 ? 0.094 5.560 -5.462 1.00 96.75 245 LEU A CA 1
ATOM 1926 C C . LEU A 1 245 ? -1.255 5.453 -6.172 1.00 96.75 245 LEU A C 1
ATOM 1928 O O . LEU A 1 245 ? -1.600 6.340 -6.951 1.00 96.75 245 LEU A O 1
ATOM 1932 N N . CYS A 1 246 ? -2.018 4.389 -5.906 1.00 97.62 246 CYS A N 1
ATOM 1933 C CA . CYS A 1 246 ? -3.339 4.224 -6.511 1.00 97.62 246 CYS A CA 1
ATOM 1934 C C . CYS A 1 246 ? -4.270 5.337 -6.036 1.00 97.62 246 CYS A C 1
ATOM 1936 O O . CYS A 1 246 ? -4.902 5.970 -6.874 1.00 97.62 246 CYS A O 1
ATOM 1938 N N . LYS A 1 247 ? -4.250 5.660 -4.733 1.00 97.56 247 LYS A N 1
ATOM 1939 C CA . LYS A 1 247 ? -5.024 6.771 -4.169 1.00 97.56 247 LYS A CA 1
ATOM 1940 C C . LYS A 1 247 ? -4.719 8.069 -4.913 1.00 97.56 247 LYS A C 1
ATOM 1942 O O . LYS A 1 247 ? -5.608 8.642 -5.532 1.00 97.56 247 LYS A O 1
ATOM 1947 N N . LYS A 1 248 ? -3.447 8.486 -4.930 1.00 96.31 248 LYS A N 1
ATOM 1948 C CA . LYS A 1 248 ? -3.022 9.732 -5.589 1.00 96.31 248 LYS A CA 1
ATOM 1949 C C . LYS A 1 248 ? -3.376 9.768 -7.080 1.00 96.31 248 LYS A C 1
ATOM 1951 O O . LYS A 1 248 ? -3.587 10.843 -7.634 1.00 96.31 248 LYS A O 1
ATOM 1956 N N . THR A 1 249 ? -3.397 8.614 -7.744 1.00 97.06 249 THR A N 1
ATOM 1957 C CA . THR A 1 249 ? -3.699 8.534 -9.177 1.00 97.06 249 THR A CA 1
ATOM 1958 C C . THR A 1 249 ? -5.198 8.646 -9.439 1.00 97.06 249 THR A C 1
ATOM 1960 O O . THR A 1 249 ? -5.601 9.510 -10.213 1.00 97.06 249 THR A O 1
ATOM 1963 N N . PHE A 1 250 ? -6.025 7.863 -8.744 1.00 98.19 250 PHE A N 1
ATOM 1964 C CA . PHE A 1 250 ? -7.480 7.911 -8.900 1.00 98.19 250 PHE A CA 1
ATOM 1965 C C . PHE A 1 250 ? -8.089 9.235 -8.444 1.00 98.19 250 PHE A C 1
ATOM 1967 O O . PHE A 1 250 ? -9.016 9.717 -9.088 1.00 98.19 250 PHE A O 1
ATOM 1974 N N . GLN A 1 251 ? -7.534 9.877 -7.409 1.00 96.69 251 GLN A N 1
ATOM 1975 C CA . GLN A 1 251 ? -8.005 11.182 -6.919 1.00 96.69 251 GLN A CA 1
ATOM 1976 C C . GLN A 1 251 ? -8.058 12.272 -7.998 1.00 96.69 251 GLN A C 1
ATOM 1978 O O . GLN A 1 251 ? -8.780 13.245 -7.835 1.00 96.69 251 GLN A O 1
ATOM 1983 N N . LYS A 1 252 ? -7.307 12.128 -9.096 1.00 96.19 252 LYS A N 1
ATOM 1984 C CA . LYS A 1 252 ? -7.309 13.098 -10.197 1.00 96.19 252 LYS A CA 1
ATOM 1985 C C . LYS A 1 252 ? -8.589 13.074 -11.034 1.00 96.19 252 LYS A C 1
ATOM 1987 O O . LYS A 1 252 ? -8.895 14.076 -11.666 1.00 96.19 252 LYS A O 1
ATOM 1992 N N . PHE A 1 253 ? -9.267 11.927 -11.104 1.00 97.50 253 PHE A N 1
ATOM 1993 C CA . PHE A 1 253 ? -10.364 11.692 -12.053 1.00 97.50 253 PHE A CA 1
ATOM 1994 C C . PHE A 1 253 ? -11.601 11.036 -11.432 1.00 97.50 253 PHE A C 1
ATOM 1996 O O . PHE A 1 253 ? -12.633 10.955 -12.088 1.00 97.50 253 PHE A O 1
ATOM 2003 N N . SER A 1 254 ? -11.508 10.535 -10.201 1.00 97.06 254 SER A N 1
ATOM 2004 C CA . SER A 1 254 ? -12.656 10.007 -9.467 1.00 97.06 254 SER A CA 1
ATOM 2005 C C . SER A 1 254 ? -13.641 11.132 -9.146 1.00 97.06 254 SER A C 1
ATOM 2007 O O . SER A 1 254 ? -13.236 12.179 -8.644 1.00 97.06 254 SER A O 1
ATOM 2009 N N . ASN A 1 255 ? -14.929 10.901 -9.396 1.00 96.06 255 ASN A N 1
ATOM 2010 C CA . ASN A 1 255 ? -16.016 11.801 -8.994 1.00 96.06 255 ASN A CA 1
ATOM 2011 C C . ASN A 1 255 ? -16.512 11.538 -7.560 1.00 96.06 255 ASN A C 1
ATOM 2013 O O . ASN A 1 255 ? -17.332 12.295 -7.050 1.00 96.06 255 ASN A O 1
ATOM 2017 N N . VAL A 1 256 ? -16.003 10.491 -6.906 1.00 96.69 256 VAL A N 1
ATOM 2018 C CA . VAL A 1 256 ? -16.238 10.190 -5.488 1.00 96.69 256 VAL A CA 1
ATOM 2019 C C . VAL A 1 256 ? -14.930 10.288 -4.698 1.00 96.69 256 VAL A C 1
ATOM 2021 O O . VAL A 1 256 ? -13.847 10.126 -5.282 1.00 96.69 256 VAL A O 1
ATOM 2024 N N . PRO A 1 257 ? -14.979 10.520 -3.375 1.00 97.62 257 PRO A N 1
ATOM 2025 C CA . PRO A 1 257 ? -13.790 10.510 -2.535 1.00 97.62 257 PRO A CA 1
ATOM 2026 C C . PRO A 1 257 ? -12.994 9.206 -2.661 1.00 97.62 257 PRO A C 1
ATOM 2028 O O . PRO A 1 257 ? -13.559 8.111 -2.699 1.00 97.62 257 PRO A O 1
ATOM 2031 N N . VAL A 1 258 ? -11.665 9.331 -2.693 1.00 98.25 258 VAL A N 1
ATOM 2032 C CA . VAL A 1 258 ? -10.749 8.186 -2.741 1.00 98.25 258 VAL A CA 1
ATOM 2033 C C . VAL A 1 258 ? -9.960 8.103 -1.442 1.00 98.25 258 VAL A C 1
ATOM 2035 O O . VAL A 1 258 ? -9.208 9.027 -1.110 1.00 98.25 258 VAL A O 1
ATOM 2038 N N . TYR A 1 259 ? -10.083 6.976 -0.750 1.00 98.31 259 TYR A N 1
ATOM 2039 C CA . TYR A 1 259 ? -9.429 6.723 0.529 1.00 98.31 259 TYR A CA 1
ATOM 2040 C C . TYR A 1 259 ? -8.462 5.547 0.455 1.00 98.31 259 TYR A C 1
ATOM 2042 O O . TYR A 1 259 ? -8.617 4.611 -0.329 1.00 98.31 259 TYR A O 1
ATOM 2050 N N . ASP A 1 260 ? -7.448 5.595 1.307 1.00 98.44 260 ASP A N 1
ATOM 2051 C CA . ASP A 1 260 ? -6.687 4.417 1.677 1.00 98.44 260 ASP A CA 1
ATOM 2052 C C . ASP A 1 260 ? -7.377 3.678 2.835 1.00 98.44 260 ASP A C 1
ATOM 2054 O O . ASP A 1 260 ? -8.012 4.294 3.695 1.00 98.44 260 ASP A O 1
ATOM 2058 N N . ILE A 1 261 ? -7.231 2.356 2.885 1.00 98.25 261 ILE A N 1
ATOM 2059 C CA . ILE A 1 261 ? -7.752 1.509 3.961 1.00 98.25 261 ILE A CA 1
ATOM 2060 C C . ILE A 1 261 ? -7.336 1.994 5.356 1.00 98.25 261 ILE A C 1
ATOM 2062 O O . ILE A 1 261 ? -8.143 1.902 6.278 1.00 98.25 261 ILE A O 1
ATOM 2066 N N . ALA A 1 262 ? -6.138 2.565 5.525 1.00 98.00 262 ALA A N 1
ATOM 2067 C CA . ALA A 1 262 ? -5.727 3.131 6.806 1.00 98.00 262 ALA A CA 1
ATOM 2068 C C . ALA A 1 262 ? -6.630 4.282 7.258 1.00 98.00 262 ALA A C 1
ATOM 2070 O O . ALA A 1 262 ? -6.957 4.372 8.437 1.00 98.00 262 ALA A O 1
ATOM 2071 N N . GLU A 1 263 ? -7.067 5.135 6.333 1.00 97.94 263 GLU A N 1
ATOM 2072 C CA . GLU A 1 263 ? -7.957 6.256 6.643 1.00 97.94 263 GLU A CA 1
ATOM 2073 C C . GLU A 1 263 ? -9.353 5.761 7.019 1.00 97.94 263 GLU A C 1
ATOM 2075 O O . GLU A 1 263 ? -9.960 6.290 7.945 1.00 97.94 263 GLU A O 1
ATOM 2080 N N . ILE A 1 264 ? -9.839 4.710 6.351 1.00 97.50 264 ILE A N 1
ATOM 2081 C CA . ILE A 1 264 ? -11.112 4.067 6.699 1.00 97.50 264 ILE A CA 1
ATOM 2082 C C . ILE A 1 264 ? -11.059 3.486 8.107 1.00 97.50 264 ILE A C 1
ATOM 2084 O O . ILE A 1 264 ? -11.963 3.742 8.903 1.00 97.50 264 ILE A O 1
ATOM 2088 N N . VAL A 1 265 ? -9.995 2.737 8.414 1.00 96.19 265 VAL A N 1
ATOM 2089 C CA . VAL A 1 265 ? -9.759 2.178 9.748 1.00 96.19 265 VAL A CA 1
ATOM 2090 C C . VAL A 1 265 ? -9.762 3.298 10.776 1.00 96.19 265 VAL A C 1
ATOM 2092 O O . VAL A 1 265 ? -10.532 3.240 11.725 1.00 96.19 265 VAL A O 1
ATOM 2095 N N . ASN A 1 266 ? -8.971 4.347 10.543 1.00 94.00 266 ASN A N 1
ATOM 2096 C CA . ASN A 1 266 ? -8.828 5.460 11.469 1.00 94.00 266 ASN A CA 1
ATOM 2097 C C . ASN A 1 266 ? -10.140 6.218 11.725 1.00 94.00 266 ASN A C 1
ATOM 2099 O O . ASN A 1 266 ? -10.484 6.507 12.867 1.00 94.00 266 ASN A O 1
ATOM 2103 N N . ASN A 1 267 ? -10.909 6.482 10.668 1.00 89.75 267 ASN A N 1
ATOM 2104 C CA . ASN A 1 267 ? -12.198 7.167 10.763 1.00 89.75 267 ASN A CA 1
ATOM 2105 C C . ASN A 1 267 ? -13.282 6.328 11.449 1.00 89.75 267 ASN A C 1
ATOM 2107 O O . ASN A 1 267 ? -14.362 6.850 11.726 1.00 89.75 267 ASN A O 1
ATOM 2111 N N . SER A 1 268 ? -13.032 5.039 11.659 1.00 88.38 268 SER A N 1
ATOM 2112 C CA . SER A 1 268 ? -14.004 4.079 12.176 1.00 88.38 268 SER A CA 1
ATOM 2113 C C . SER A 1 268 ? -13.545 3.462 13.499 1.00 88.38 268 SER A C 1
ATOM 2115 O O . SER A 1 268 ? -14.118 2.471 13.930 1.00 88.38 268 SER A O 1
ATOM 2117 N N . LEU A 1 269 ? -12.506 4.010 14.141 1.00 83.81 269 LEU A N 1
ATOM 2118 C CA . LEU A 1 269 ? -11.972 3.475 15.393 1.00 83.81 269 LEU A CA 1
ATOM 2119 C C . LEU A 1 269 ? -12.959 3.666 16.558 1.00 83.81 269 LEU A C 1
ATOM 2121 O O . LEU A 1 269 ? -13.087 4.787 17.052 1.00 83.81 269 LEU A O 1
ATOM 2125 N N . GLY A 1 270 ? -13.527 2.573 17.074 1.00 64.31 270 GLY A N 1
ATOM 2126 C CA . GLY A 1 270 ? -14.384 2.566 18.273 1.00 64.31 270 GLY A CA 1
ATOM 2127 C C . GLY A 1 270 ? -13.611 2.775 19.586 1.00 64.31 270 GLY A C 1
ATOM 2128 O O . GLY A 1 270 ? -12.382 2.900 19.582 1.00 64.31 270 GLY A O 1
ATOM 2129 N N . MET A 1 271 ? -14.293 2.858 20.731 1.00 46.97 271 MET A N 1
ATOM 2130 C CA . MET A 1 271 ? -13.645 2.934 22.054 1.00 46.97 271 MET A CA 1
ATOM 2131 C C . MET A 1 271 ? -13.268 1.534 22.561 1.00 46.97 271 MET A C 1
ATOM 2133 O O . MET A 1 271 ? -14.150 0.741 22.854 1.00 46.97 271 MET A O 1
ATOM 2137 N N . ILE A 1 272 ? -11.973 1.253 22.745 1.00 46.84 272 ILE A N 1
ATOM 2138 C CA . ILE A 1 272 ? -11.527 0.038 23.447 1.00 46.84 272 ILE A CA 1
ATOM 2139 C C . ILE A 1 272 ? -11.697 0.297 24.951 1.00 46.84 272 ILE A C 1
ATOM 2141 O O . ILE A 1 272 ? -11.116 1.257 25.467 1.00 46.84 272 ILE A O 1
ATOM 2145 N N . GLN A 1 273 ? -12.489 -0.514 25.663 1.00 35.81 273 GLN A N 1
ATOM 2146 C CA . GLN A 1 273 ? -12.551 -0.424 27.127 1.00 35.81 273 GLN A CA 1
ATOM 2147 C C . GLN A 1 273 ? -11.151 -0.690 27.713 1.00 35.81 273 GLN A C 1
ATOM 2149 O O . GLN A 1 273 ? -10.517 -1.676 27.331 1.00 35.81 273 GLN A O 1
ATOM 2154 N N . PRO A 1 274 ? -10.635 0.163 28.618 1.00 35.06 274 PRO A N 1
ATOM 2155 C CA . PRO A 1 274 ? -9.309 -0.014 29.195 1.00 35.06 274 PRO A CA 1
ATOM 2156 C C . PRO A 1 274 ? -9.307 -1.216 30.146 1.00 35.06 274 PRO A C 1
ATOM 2158 O O . PRO A 1 274 ? -9.611 -1.103 31.329 1.00 35.06 274 PRO A O 1
ATOM 2161 N N . GLY A 1 275 ? -8.958 -2.381 29.608 1.00 35.75 275 GLY A N 1
ATOM 2162 C CA . GLY A 1 275 ? -8.774 -3.623 30.342 1.00 35.75 275 GLY A CA 1
ATOM 2163 C C . GLY A 1 275 ? -7.623 -4.416 29.730 1.00 35.75 275 GLY A C 1
ATOM 2164 O O . GLY A 1 275 ? -7.731 -4.905 28.614 1.00 35.75 275 GLY A O 1
ATOM 2165 N N . LEU A 1 276 ? -6.540 -4.538 30.499 1.00 32.03 276 LEU A N 1
ATOM 2166 C CA . LEU A 1 276 ? -5.298 -5.273 30.233 1.00 32.03 276 LEU A CA 1
ATOM 2167 C C . LEU A 1 276 ? -4.331 -4.673 29.199 1.00 32.03 276 LEU A C 1
ATOM 2169 O O . LEU A 1 276 ? -4.392 -4.894 27.993 1.00 32.03 276 LEU A O 1
ATOM 2173 N N . SER A 1 277 ? -3.291 -4.044 29.742 1.00 36.47 277 SER A N 1
ATOM 2174 C CA . SER A 1 277 ? -1.950 -4.044 29.167 1.00 36.47 277 SER A CA 1
ATOM 2175 C C . SER A 1 277 ? -1.514 -5.476 28.820 1.00 36.47 277 SER A C 1
ATOM 2177 O O . SER A 1 277 ? -1.075 -6.220 29.698 1.00 36.47 277 SER A O 1
ATOM 2179 N N . VAL A 1 278 ? -1.593 -5.875 27.550 1.00 38.84 278 VAL A N 1
ATOM 2180 C CA . VAL A 1 278 ? -0.967 -7.122 27.089 1.00 38.84 278 VAL A CA 1
ATOM 2181 C C . VAL A 1 278 ? 0.453 -6.801 26.630 1.00 38.84 278 VAL A C 1
ATOM 2183 O O . VAL A 1 278 ? 0.748 -6.601 25.454 1.00 38.84 278 VAL A O 1
ATOM 2186 N N . LEU A 1 279 ? 1.348 -6.706 27.613 1.00 37.19 279 LEU A N 1
ATOM 2187 C CA . LEU A 1 279 ? 2.781 -6.838 27.396 1.00 37.19 279 LEU A CA 1
ATOM 2188 C C . LEU A 1 279 ? 3.074 -8.265 26.915 1.00 37.19 279 LEU A C 1
ATOM 2190 O O . LEU A 1 279 ? 2.774 -9.231 27.604 1.00 37.19 279 LEU A O 1
ATOM 2194 N N . GLY A 1 280 ? 3.710 -8.364 25.748 1.00 39.19 280 GLY A N 1
ATOM 2195 C CA . GLY A 1 280 ? 4.667 -9.418 25.418 1.00 39.19 280 GLY A CA 1
ATOM 2196 C C . GLY A 1 280 ? 4.163 -10.858 25.461 1.00 39.19 280 GLY A C 1
ATOM 2197 O O . GLY A 1 280 ? 4.417 -11.568 26.421 1.00 39.19 280 GLY A O 1
ATOM 2198 N N . ASN A 1 281 ? 3.577 -11.321 24.360 1.00 40.44 281 ASN A N 1
ATOM 2199 C CA . ASN A 1 281 ? 3.857 -12.600 23.695 1.00 40.44 281 ASN A CA 1
ATOM 2200 C C . ASN A 1 281 ? 2.913 -12.713 22.485 1.00 40.44 281 ASN A C 1
ATOM 2202 O O . ASN A 1 281 ? 2.018 -11.896 22.334 1.00 40.44 281 ASN A O 1
ATOM 2206 N N . HIS A 1 282 ? 3.104 -13.714 21.621 1.00 38.31 282 HIS A N 1
ATOM 2207 C CA . HIS A 1 282 ? 2.183 -14.105 20.531 1.00 38.31 282 HIS A CA 1
ATOM 2208 C C . HIS A 1 282 ? 2.507 -13.600 19.109 1.00 38.31 282 HIS A C 1
ATOM 2210 O O . HIS A 1 282 ? 1.681 -13.029 18.407 1.00 38.31 282 HIS A O 1
ATOM 2216 N N . ILE A 1 283 ? 3.688 -13.994 18.615 1.00 39.16 283 ILE A N 1
ATOM 2217 C CA . ILE A 1 283 ? 3.905 -14.344 17.195 1.00 39.16 283 ILE A CA 1
ATOM 2218 C C . ILE A 1 283 ? 4.227 -15.848 17.129 1.00 39.16 283 ILE A C 1
ATOM 2220 O O . ILE A 1 283 ? 5.346 -16.252 16.819 1.00 39.16 283 ILE A O 1
ATOM 2224 N N . LYS A 1 284 ? 3.274 -16.712 17.513 1.00 36.00 284 LYS A N 1
ATOM 2225 C CA . LYS A 1 284 ? 3.447 -18.180 17.425 1.00 36.00 284 LYS A CA 1
ATOM 2226 C C . LYS A 1 284 ? 2.447 -18.908 16.522 1.00 36.00 284 LYS A C 1
ATOM 2228 O O . LYS A 1 284 ? 2.610 -20.102 16.318 1.00 36.00 284 LYS A O 1
ATOM 2233 N N . THR A 1 285 ? 1.490 -18.236 15.888 1.00 37.25 285 THR A N 1
ATOM 2234 C CA . THR A 1 285 ? 0.412 -18.929 15.151 1.00 37.25 285 THR A CA 1
ATOM 2235 C C . THR A 1 285 ? 0.525 -18.940 13.623 1.00 37.25 285 THR A C 1
ATOM 2237 O O . THR A 1 285 ? -0.390 -19.423 12.965 1.00 37.25 285 THR A O 1
ATOM 2240 N N . GLN A 1 286 ? 1.650 -18.525 13.024 1.00 39.19 286 GLN A N 1
ATOM 2241 C CA . GLN A 1 286 ? 1.870 -18.699 11.570 1.00 39.19 286 GLN A CA 1
ATOM 2242 C C . GLN A 1 286 ? 2.981 -19.690 11.185 1.00 39.19 286 GLN A C 1
ATOM 2244 O O . GLN A 1 286 ? 3.045 -20.101 10.029 1.00 39.19 286 GLN A O 1
ATOM 2249 N N . LYS A 1 287 ? 3.785 -20.184 12.140 1.00 35.34 287 LYS A N 1
ATOM 2250 C CA . LYS A 1 287 ? 4.846 -21.170 11.852 1.00 35.34 287 LYS A CA 1
ATOM 2251 C C . LYS A 1 287 ? 4.324 -22.556 11.430 1.00 35.34 287 LYS A C 1
ATOM 2253 O O . LYS A 1 287 ? 5.087 -23.325 10.863 1.00 35.34 287 LYS A O 1
ATOM 2258 N N . GLN A 1 288 ? 3.042 -22.870 11.646 1.00 34.72 288 GLN A N 1
ATOM 2259 C CA . GLN A 1 288 ? 2.497 -24.209 11.375 1.00 34.72 288 GLN A CA 1
ATOM 2260 C C . GLN A 1 288 ? 1.880 -24.394 9.974 1.00 34.72 288 GLN A C 1
ATOM 2262 O O . GLN A 1 288 ? 1.575 -25.522 9.609 1.00 34.72 288 GLN A O 1
ATOM 2267 N N . LYS A 1 289 ? 1.680 -23.330 9.176 1.00 34.38 289 LYS A N 1
ATOM 2268 C CA . LYS A 1 289 ? 1.028 -23.441 7.849 1.00 34.38 289 LYS A CA 1
ATOM 2269 C C . LYS A 1 289 ? 1.949 -23.265 6.638 1.00 34.38 289 LYS A C 1
ATOM 2271 O O . LYS A 1 289 ? 1.512 -23.534 5.531 1.00 34.38 289 LYS A O 1
ATOM 2276 N N . GLN A 1 290 ? 3.208 -22.870 6.828 1.00 38.75 290 GLN A N 1
ATOM 2277 C CA . GLN A 1 290 ? 4.154 -22.625 5.725 1.00 38.75 290 GLN A CA 1
ATOM 2278 C C . GLN A 1 290 ? 5.155 -23.765 5.463 1.00 38.75 290 GLN A C 1
ATOM 2280 O O . GLN A 1 290 ? 5.979 -23.645 4.565 1.00 38.75 290 GLN A O 1
ATOM 2285 N N . ILE A 1 291 ? 5.092 -24.869 6.218 1.00 36.19 291 ILE A N 1
ATOM 2286 C CA . ILE A 1 291 ? 6.042 -25.992 6.080 1.00 36.19 291 ILE A CA 1
ATOM 2287 C C . ILE A 1 291 ? 5.534 -27.080 5.105 1.00 36.19 291 ILE A C 1
ATOM 2289 O O . ILE A 1 291 ? 6.334 -27.876 4.626 1.00 36.19 291 ILE A O 1
ATOM 2293 N N . ASN A 1 292 ? 4.250 -27.083 4.723 1.00 34.84 292 ASN A N 1
ATOM 2294 C CA . ASN A 1 292 ? 3.642 -28.213 3.999 1.00 34.84 292 ASN A CA 1
ATOM 2295 C C . ASN A 1 292 ? 3.361 -28.006 2.500 1.00 34.84 292 ASN A C 1
ATOM 2297 O O . ASN A 1 292 ? 2.666 -28.824 1.909 1.00 34.84 292 ASN A O 1
ATOM 2301 N N . GLU A 1 293 ? 3.926 -26.990 1.848 1.00 36.16 293 GLU A N 1
ATOM 2302 C CA . GLU A 1 293 ? 3.833 -26.859 0.384 1.00 36.16 293 GLU A CA 1
ATOM 2303 C C . GLU A 1 293 ? 5.223 -26.636 -0.228 1.00 36.16 293 GLU A C 1
ATOM 2305 O O . GLU A 1 293 ? 5.625 -25.521 -0.553 1.00 36.16 293 GLU A O 1
ATOM 2310 N N . LYS A 1 294 ? 5.987 -27.726 -0.376 1.00 31.47 294 LYS A N 1
ATOM 2311 C CA . LYS A 1 294 ? 7.053 -27.809 -1.385 1.00 31.47 294 LYS A CA 1
ATOM 2312 C C . LYS A 1 294 ? 6.448 -28.414 -2.658 1.00 31.47 294 LYS A C 1
ATOM 2314 O O . LYS A 1 294 ? 5.896 -29.508 -2.564 1.00 31.47 294 LYS A O 1
ATOM 2319 N N . PRO A 1 295 ? 6.586 -27.789 -3.838 1.00 35.84 295 PRO A N 1
ATOM 2320 C CA . PRO A 1 295 ? 6.355 -28.490 -5.090 1.00 35.84 295 PRO A CA 1
ATOM 2321 C C . PRO A 1 295 ? 7.491 -29.496 -5.309 1.00 35.84 295 PRO A C 1
ATOM 2323 O O . PRO A 1 295 ? 8.674 -29.148 -5.277 1.00 35.84 295 PRO A O 1
ATOM 2326 N N . SER A 1 296 ? 7.114 -30.757 -5.496 1.00 34.34 296 SER A N 1
ATOM 2327 C CA . SER A 1 296 ? 7.974 -31.826 -5.990 1.00 34.34 296 SER A CA 1
ATOM 2328 C C . SER A 1 296 ? 8.505 -31.450 -7.373 1.00 34.34 296 SER A C 1
ATOM 2330 O O . SER A 1 296 ? 7.748 -31.376 -8.339 1.00 34.34 296 SER A O 1
ATOM 2332 N N . VAL A 1 297 ? 9.809 -31.205 -7.451 1.00 32.91 297 VAL A N 1
ATOM 2333 C CA . VAL A 1 297 ? 10.562 -31.212 -8.704 1.00 32.91 297 VAL A CA 1
ATOM 2334 C C . VAL A 1 297 ? 10.651 -32.673 -9.139 1.00 32.91 297 VAL A C 1
ATOM 2336 O O . VAL A 1 297 ? 11.315 -33.462 -8.471 1.00 32.91 297 VAL A O 1
ATOM 2339 N N . ILE A 1 298 ? 9.951 -33.037 -10.212 1.00 37.94 298 ILE A N 1
ATOM 2340 C CA . ILE A 1 298 ? 10.235 -34.266 -10.954 1.00 37.94 298 ILE A CA 1
ATOM 2341 C C . ILE A 1 298 ? 11.234 -33.863 -12.037 1.00 37.94 298 ILE A C 1
ATOM 2343 O O . ILE A 1 298 ? 10.918 -33.060 -12.913 1.00 37.94 298 ILE A O 1
ATOM 2347 N N . LEU A 1 299 ? 12.461 -34.350 -11.875 1.00 33.59 299 LEU A N 1
ATOM 2348 C CA . LEU A 1 299 ? 13.425 -34.504 -12.952 1.00 33.59 299 LEU A CA 1
ATOM 2349 C C . LEU A 1 299 ? 13.050 -35.796 -13.678 1.00 33.59 299 LEU A C 1
ATOM 2351 O O . LEU A 1 299 ? 12.982 -36.831 -13.022 1.00 33.59 299 LEU A O 1
ATOM 2355 N N . ASP A 1 300 ? 12.748 -35.674 -14.966 1.00 35.41 300 ASP A N 1
ATOM 2356 C CA . ASP A 1 300 ? 13.214 -36.529 -16.067 1.00 35.41 300 ASP A CA 1
ATOM 2357 C C . ASP A 1 300 ? 12.981 -35.772 -17.386 1.00 35.41 300 ASP A C 1
ATOM 2359 O O . ASP A 1 300 ? 11.855 -35.253 -17.584 1.00 35.41 300 ASP A O 1
#

Foldseek 3Di:
DLCPCQVPPPVNDPPVVVLLVVLLVDDPPDDDDPVLDDDDDAAAFQEEEEAADLCVVVVLLVVLLVLQCVLLVGTYDDQPPPPHQHLLQLCSLNSNVVVSVVSLVSVQVSVVVNVHQEYEYLALSSQLSCCPPNPDPHYYDYSLQVVLVSVVVVSFDFAADAFEEEEAEASSCASVPVNAVSLCSLVVRHYHYDDFPQDGNNGFHCLQDSNDDDDDPVVSLVSNQVNLCRRCVVPGQEYEYSHSSSQVSNVVHHPHHYYYSSSSSSVGTDDDDPDDDPPDDDPPPPPPPPPPDDDDDDDD